Protein AF-A0A8J8NCE9-F1 (afdb_monomer_lite)

Structure (mmCIF, N/CA/C/O backbone):
data_AF-A0A8J8NCE9-F1
#
_entry.id   AF-A0A8J8NCE9-F1
#
loop_
_atom_site.group_PDB
_atom_site.id
_atom_site.type_symbol
_atom_site.label_atom_id
_atom_site.label_alt_id
_atom_site.label_comp_id
_atom_site.label_asym_id
_atom_site.label_entity_id
_atom_site.label_seq_id
_atom_site.pdbx_PDB_ins_code
_atom_site.Cartn_x
_atom_site.Cartn_y
_atom_site.Cartn_z
_atom_site.occupancy
_atom_site.B_iso_or_equiv
_atom_site.auth_seq_id
_atom_site.auth_comp_id
_atom_site.auth_asym_id
_atom_site.auth_atom_id
_atom_site.pdbx_PDB_model_num
ATOM 1 N N . MET A 1 1 ? 63.968 -11.309 -87.854 1.00 53.06 1 MET A N 1
ATOM 2 C CA . MET A 1 1 ? 63.034 -11.180 -86.718 1.00 53.06 1 MET A CA 1
ATOM 3 C C . MET A 1 1 ? 63.356 -12.232 -85.648 1.00 53.06 1 MET A C 1
ATOM 5 O O . MET A 1 1 ? 62.867 -13.340 -85.785 1.00 53.06 1 MET A O 1
ATOM 9 N N . PRO A 1 2 ? 64.202 -11.934 -84.639 1.00 49.34 2 PRO A N 1
ATOM 10 C CA . PRO A 1 2 ? 64.308 -12.779 -83.436 1.00 49.34 2 PRO A CA 1
ATOM 11 C C . PRO A 1 2 ? 64.284 -11.988 -82.106 1.00 49.34 2 PRO A C 1
ATOM 13 O O . PRO A 1 2 ? 64.555 -12.536 -81.045 1.00 49.34 2 PRO A O 1
ATOM 16 N N . HIS A 1 3 ? 63.989 -10.682 -82.129 1.00 49.94 3 HIS A N 1
ATOM 17 C CA . HIS A 1 3 ? 64.137 -9.809 -80.951 1.00 49.94 3 HIS A CA 1
ATOM 18 C C . HIS A 1 3 ? 62.868 -9.638 -80.099 1.00 49.94 3 HIS A C 1
ATOM 20 O O . HIS A 1 3 ? 62.951 -9.115 -78.995 1.00 49.94 3 HIS A O 1
ATOM 26 N N . GLN A 1 4 ? 61.700 -10.096 -80.566 1.00 52.09 4 GLN A N 1
ATOM 27 C CA . GLN A 1 4 ? 60.439 -9.980 -79.813 1.00 52.09 4 GLN A CA 1
ATOM 28 C C . GLN A 1 4 ? 60.064 -11.237 -79.007 1.00 52.09 4 GLN A C 1
ATOM 30 O O . GLN A 1 4 ? 59.241 -11.140 -78.099 1.00 52.09 4 GLN A O 1
ATOM 35 N N . GLU A 1 5 ? 60.673 -12.396 -79.279 1.00 51.69 5 GLU A N 1
ATOM 36 C CA . GLU A 1 5 ? 60.434 -13.622 -78.497 1.00 51.69 5 GLU A CA 1
ATOM 37 C C . GLU A 1 5 ? 61.242 -13.656 -77.193 1.00 51.69 5 GLU A C 1
ATOM 39 O O . GLU A 1 5 ? 60.738 -14.133 -76.178 1.00 51.69 5 GLU A O 1
ATOM 44 N N . ASN A 1 6 ? 62.438 -13.058 -77.172 1.00 51.59 6 ASN A N 1
ATOM 45 C CA . ASN A 1 6 ? 63.303 -13.067 -75.987 1.00 51.59 6 ASN A CA 1
ATOM 46 C C . ASN A 1 6 ? 62.770 -12.169 -74.848 1.00 51.59 6 ASN A C 1
ATOM 48 O O . ASN A 1 6 ? 62.828 -12.545 -73.679 1.00 51.59 6 ASN A O 1
ATOM 52 N N . CYS A 1 7 ? 62.151 -11.025 -75.171 1.00 50.88 7 CYS A N 1
ATOM 53 C CA . CYS A 1 7 ? 61.542 -10.152 -74.156 1.00 50.88 7 CYS A CA 1
ATOM 54 C C . CYS A 1 7 ? 60.281 -10.757 -73.517 1.00 50.88 7 CYS A C 1
ATOM 56 O O . CYS A 1 7 ? 60.025 -10.531 -72.338 1.00 50.88 7 CYS A O 1
ATOM 58 N N . LYS A 1 8 ? 59.499 -11.559 -74.255 1.00 54.50 8 LYS A N 1
ATOM 59 C CA . LYS A 1 8 ? 58.312 -12.230 -73.693 1.00 54.50 8 LYS A CA 1
ATOM 60 C C . LYS A 1 8 ? 58.685 -13.369 -72.738 1.00 54.50 8 LYS A C 1
ATOM 62 O O . LYS A 1 8 ? 57.970 -13.600 -71.768 1.00 54.50 8 LYS A O 1
ATOM 67 N N . GLN A 1 9 ? 59.810 -14.048 -72.976 1.00 55.06 9 GLN A N 1
ATOM 68 C CA . GLN A 1 9 ? 60.303 -15.103 -72.083 1.00 55.06 9 GLN A CA 1
ATOM 69 C C . GLN A 1 9 ? 60.890 -14.548 -70.775 1.00 55.06 9 GLN A C 1
ATOM 71 O O . GLN A 1 9 ? 60.696 -15.159 -69.726 1.00 55.06 9 GLN A O 1
ATOM 76 N N . MET A 1 10 ? 61.529 -13.372 -70.800 1.00 53.66 10 MET A N 1
ATOM 77 C CA . MET A 1 10 ? 62.009 -12.715 -69.575 1.00 53.66 10 MET A CA 1
ATOM 78 C C . MET A 1 10 ? 60.862 -12.240 -68.670 1.00 53.66 10 MET A C 1
ATOM 80 O O . MET A 1 10 ? 60.883 -12.522 -67.475 1.00 53.66 10 MET A O 1
ATOM 84 N N . ILE A 1 11 ? 59.814 -11.631 -69.237 1.00 56.09 11 ILE A N 1
ATOM 85 C CA . ILE A 1 11 ? 58.659 -11.132 -68.465 1.00 56.09 11 ILE A CA 1
ATOM 86 C C . ILE A 1 11 ? 57.870 -12.284 -67.814 1.00 56.09 11 ILE A C 1
ATOM 88 O O . ILE A 1 11 ? 57.473 -12.182 -66.655 1.00 56.09 11 ILE A O 1
ATOM 92 N N . ASN A 1 12 ? 57.692 -13.413 -68.512 1.00 55.47 12 ASN A N 1
ATOM 93 C CA . ASN A 1 12 ? 57.016 -14.586 -67.940 1.00 55.47 12 ASN A CA 1
ATOM 94 C C . ASN A 1 12 ? 57.807 -15.234 -66.793 1.00 55.47 12 ASN A C 1
ATOM 96 O O . ASN A 1 12 ? 57.205 -15.743 -65.848 1.00 55.47 12 ASN A O 1
ATOM 100 N N . ASN A 1 13 ? 59.141 -15.213 -66.848 1.00 55.81 13 ASN A N 1
ATOM 101 C CA . ASN A 1 13 ? 59.974 -15.773 -65.784 1.00 55.81 13 ASN A CA 1
ATOM 102 C C . ASN A 1 13 ? 60.011 -14.873 -64.539 1.00 55.81 13 ASN A C 1
ATOM 104 O O . ASN A 1 13 ? 59.976 -15.392 -63.424 1.00 55.81 13 ASN A O 1
ATOM 108 N N . GLU A 1 14 ? 60.000 -13.547 -64.702 1.00 55.31 14 GLU A N 1
ATOM 109 C CA . GLU A 1 14 ? 59.895 -12.608 -63.575 1.00 55.31 14 GLU A CA 1
ATOM 110 C C . GLU A 1 14 ? 58.515 -12.661 -62.901 1.00 55.31 14 GLU A C 1
ATOM 112 O O . GLU A 1 14 ? 58.423 -12.650 -61.670 1.00 55.31 14 GLU A O 1
ATOM 117 N N . GLN A 1 15 ? 57.434 -12.801 -63.676 1.00 54.19 15 GLN A N 1
ATOM 118 C CA . GLN A 1 15 ? 56.084 -12.965 -63.123 1.00 54.19 15 GLN A CA 1
ATOM 119 C C . GLN A 1 15 ? 55.933 -14.287 -62.362 1.00 54.19 15 GLN A C 1
ATOM 121 O O . GLN A 1 15 ? 55.370 -14.299 -61.269 1.00 54.19 15 GLN A O 1
ATOM 126 N N . LYS A 1 16 ? 56.515 -15.382 -62.868 1.00 57.78 16 LYS A N 1
ATOM 127 C CA . LYS A 1 16 ? 56.484 -16.686 -62.192 1.00 57.78 16 LYS A CA 1
ATOM 128 C C . LYS A 1 16 ? 57.283 -16.692 -60.880 1.00 57.78 16 LYS A C 1
ATOM 130 O O . LYS A 1 16 ? 56.797 -17.209 -59.881 1.00 57.78 16 LYS A O 1
ATOM 135 N N . GLN A 1 17 ? 58.445 -16.034 -60.843 1.00 56.38 17 GLN A N 1
ATOM 136 C CA . GLN A 1 17 ? 59.242 -15.883 -59.614 1.00 56.38 17 GLN A CA 1
ATOM 137 C C . GLN A 1 17 ? 58.592 -14.950 -58.580 1.00 56.38 17 GLN A C 1
ATOM 139 O O . GLN A 1 17 ? 58.781 -15.129 -57.376 1.00 56.38 17 GLN A O 1
ATOM 144 N N . THR A 1 18 ? 57.814 -13.961 -59.027 1.00 53.22 18 THR A N 1
ATOM 145 C CA . THR A 1 18 ? 57.068 -13.059 -58.133 1.00 53.22 18 THR A CA 1
ATOM 146 C C . THR A 1 18 ? 55.842 -13.757 -57.539 1.00 53.22 18 THR A C 1
ATOM 148 O O . THR A 1 18 ? 55.539 -13.567 -56.364 1.00 53.22 18 THR A O 1
ATOM 151 N N . GLN A 1 19 ? 55.180 -14.620 -58.314 1.00 54.44 19 GLN A N 1
ATOM 152 C CA . GLN A 1 19 ? 54.057 -15.430 -57.844 1.00 54.44 19 GLN A CA 1
ATOM 153 C C . GLN A 1 19 ? 54.507 -16.483 -56.817 1.00 54.44 19 GLN A C 1
ATOM 155 O O . GLN A 1 19 ? 53.942 -16.546 -55.733 1.00 54.44 19 GLN A O 1
ATOM 160 N N . GLU A 1 20 ? 55.606 -17.201 -57.081 1.00 58.44 20 GLU A N 1
ATOM 161 C CA . GLU A 1 20 ? 56.176 -18.176 -56.135 1.00 58.44 20 GLU A CA 1
ATOM 162 C C . GLU A 1 20 ? 56.677 -17.522 -54.833 1.00 58.44 20 GLU A C 1
ATOM 164 O O . GLU A 1 20 ? 56.543 -18.104 -53.756 1.00 58.44 20 GLU A O 1
ATOM 169 N N . LYS A 1 21 ? 57.201 -16.286 -54.891 1.00 56.81 21 LYS A N 1
ATOM 170 C CA . LYS A 1 21 ? 57.547 -15.515 -53.683 1.00 56.81 21 LYS A CA 1
ATOM 171 C C . LYS A 1 21 ? 56.320 -15.111 -52.869 1.00 56.81 21 LYS A C 1
ATOM 173 O O . LYS A 1 21 ? 56.375 -15.192 -51.646 1.00 56.81 21 LYS A O 1
ATOM 178 N N . ASN A 1 22 ? 55.240 -14.693 -53.524 1.00 53.78 22 ASN A N 1
ATOM 179 C CA . ASN A 1 22 ? 54.007 -14.299 -52.842 1.00 53.78 22 ASN A CA 1
ATOM 180 C C . ASN A 1 22 ? 53.297 -15.511 -52.221 1.00 53.78 22 ASN A C 1
ATOM 182 O O . ASN A 1 22 ? 52.852 -15.429 -51.079 1.00 53.78 22 ASN A O 1
ATOM 186 N N . ASP A 1 23 ? 53.277 -16.651 -52.913 1.00 55.03 23 ASP A N 1
ATOM 187 C CA . ASP A 1 23 ? 52.680 -17.891 -52.406 1.00 55.03 23 ASP A CA 1
ATOM 188 C C . ASP A 1 23 ? 53.476 -18.459 -51.215 1.00 55.03 23 ASP A C 1
ATOM 190 O O . ASP A 1 23 ? 52.888 -18.905 -50.229 1.00 55.03 23 ASP A O 1
ATOM 194 N N . ALA A 1 24 ? 54.812 -18.355 -51.231 1.00 57.03 24 ALA A N 1
ATOM 195 C CA . ALA A 1 24 ? 55.649 -18.701 -50.079 1.00 57.03 24 ALA A CA 1
ATOM 196 C C . ALA A 1 24 ? 55.438 -17.749 -48.885 1.00 57.03 24 ALA A C 1
ATOM 198 O O . ALA A 1 24 ? 55.501 -18.173 -47.732 1.00 57.03 24 ALA A O 1
ATOM 199 N N . GLN A 1 25 ? 55.159 -16.468 -49.139 1.00 51.41 25 GLN A N 1
ATOM 200 C CA . GLN A 1 25 ? 54.914 -15.473 -48.093 1.00 51.41 25 GLN A CA 1
ATOM 201 C C . GLN A 1 25 ? 53.529 -15.642 -47.447 1.00 51.41 25 GLN A C 1
ATOM 203 O O . GLN A 1 25 ? 53.402 -15.463 -46.238 1.00 51.41 25 GLN A O 1
ATOM 208 N N . ILE A 1 26 ? 52.520 -16.061 -48.220 1.00 53.00 26 ILE A N 1
ATOM 209 C CA . ILE A 1 26 ? 51.185 -16.428 -47.718 1.00 53.00 26 ILE A CA 1
ATOM 210 C C . ILE A 1 26 ? 51.258 -17.704 -46.865 1.00 53.00 26 ILE A C 1
ATOM 212 O O . ILE A 1 26 ? 50.680 -17.745 -45.782 1.00 53.00 26 ILE A O 1
ATOM 216 N N . MET A 1 27 ? 52.051 -18.698 -47.277 1.00 51.38 27 MET A N 1
ATOM 217 C CA . MET A 1 27 ? 52.229 -19.944 -46.519 1.00 51.38 27 MET A CA 1
ATOM 218 C C . MET A 1 27 ? 52.909 -19.715 -45.153 1.00 51.38 27 MET A C 1
ATOM 220 O O . MET A 1 27 ? 52.517 -20.322 -44.161 1.00 51.38 27 MET A O 1
ATOM 224 N N . ILE A 1 28 ? 53.861 -18.774 -45.069 1.00 54.81 28 ILE A N 1
ATOM 225 C CA . ILE A 1 28 ? 54.502 -18.369 -43.802 1.00 54.81 28 ILE A CA 1
ATOM 226 C C . ILE A 1 28 ? 53.516 -17.630 -42.879 1.00 54.81 28 ILE A C 1
ATOM 228 O O . ILE A 1 28 ? 53.581 -17.781 -41.659 1.00 54.81 28 ILE A O 1
ATOM 232 N N . ILE A 1 29 ? 52.592 -16.840 -43.435 1.00 51.62 29 ILE A N 1
ATOM 233 C CA . ILE A 1 29 ? 51.571 -16.123 -42.655 1.00 51.62 29 ILE A CA 1
ATOM 234 C C . ILE A 1 29 ? 50.532 -17.106 -42.086 1.00 51.62 29 ILE A C 1
ATOM 236 O O . ILE A 1 29 ? 50.197 -17.006 -40.905 1.00 51.62 29 ILE A O 1
ATOM 240 N N . ASP A 1 30 ? 50.096 -18.102 -42.861 1.00 49.75 30 ASP A N 1
ATOM 241 C CA . ASP A 1 30 ? 49.154 -19.132 -42.391 1.00 49.75 30 ASP A CA 1
ATOM 242 C C . ASP A 1 30 ? 49.771 -20.076 -41.339 1.00 49.75 30 ASP A C 1
ATOM 244 O O . ASP A 1 30 ? 49.091 -20.516 -40.402 1.00 49.75 30 ASP A O 1
ATOM 248 N N . GLU A 1 31 ? 51.079 -20.333 -41.418 1.00 51.25 31 GLU A N 1
ATOM 249 C CA . GLU A 1 31 ? 51.805 -21.123 -40.416 1.00 51.25 31 GLU A CA 1
ATOM 250 C C . GLU A 1 31 ? 52.015 -20.340 -39.102 1.00 51.25 31 GLU A C 1
ATOM 252 O O . GLU A 1 31 ? 51.929 -20.906 -38.010 1.00 51.25 31 GLU A O 1
ATOM 257 N N . GLN A 1 32 ? 52.178 -19.011 -39.171 1.00 49.16 32 GLN A N 1
ATOM 258 C CA . GLN A 1 32 ? 52.251 -18.136 -37.991 1.00 49.16 32 GLN A CA 1
ATOM 259 C C . GLN A 1 32 ? 50.886 -17.993 -37.286 1.00 49.16 32 GLN A C 1
ATOM 261 O O . GLN A 1 32 ? 50.840 -17.995 -36.052 1.00 49.16 32 GLN A O 1
ATOM 266 N N . ILE A 1 33 ? 49.773 -17.945 -38.033 1.00 50.31 33 ILE A N 1
ATOM 267 C CA . ILE A 1 33 ? 48.397 -17.875 -37.491 1.00 50.31 33 ILE A CA 1
ATOM 268 C C . ILE A 1 33 ? 47.965 -19.207 -36.844 1.00 50.31 33 ILE A C 1
ATOM 270 O O . ILE A 1 33 ? 47.168 -19.210 -35.905 1.00 50.31 33 ILE A O 1
ATOM 274 N N . SER A 1 34 ? 48.547 -20.333 -37.265 1.00 49.59 34 SER A N 1
ATOM 275 C CA . SER A 1 34 ? 48.269 -21.669 -36.711 1.00 49.59 34 SER A CA 1
ATOM 276 C C . SER A 1 34 ? 49.024 -21.982 -35.412 1.00 49.59 34 SER A C 1
ATOM 278 O O . SER A 1 34 ? 48.922 -23.090 -34.882 1.00 49.59 34 SER A O 1
ATOM 280 N N . SER A 1 35 ? 49.765 -21.016 -34.858 1.00 51.12 35 SER A N 1
ATOM 281 C CA . SER A 1 35 ? 50.455 -21.191 -33.581 1.00 51.12 35 SER A CA 1
ATOM 282 C C . SER A 1 35 ? 49.427 -21.386 -32.453 1.00 51.12 35 SER A C 1
ATOM 284 O O . SER A 1 35 ? 48.691 -20.443 -32.136 1.00 51.12 35 SER A O 1
ATOM 286 N N . PRO A 1 36 ? 49.383 -22.552 -31.774 1.00 57.75 36 PRO A N 1
ATOM 287 C CA . PRO A 1 36 ? 48.377 -22.836 -30.747 1.00 57.75 36 PRO A CA 1
ATOM 288 C C . PRO A 1 36 ? 48.387 -21.804 -29.610 1.00 57.75 36 PRO A C 1
ATOM 290 O O . PRO A 1 36 ? 47.340 -21.512 -29.041 1.00 57.75 36 PRO A O 1
ATOM 293 N N . ASN A 1 37 ? 49.534 -21.172 -29.344 1.00 60.25 37 ASN A N 1
ATOM 294 C CA . ASN A 1 37 ? 49.675 -20.111 -28.344 1.00 60.25 37 ASN A CA 1
ATOM 295 C C . ASN A 1 37 ? 48.962 -18.798 -28.715 1.00 60.25 37 ASN A C 1
ATOM 297 O O . ASN A 1 37 ? 48.431 -18.133 -27.826 1.00 60.25 37 ASN A O 1
ATOM 301 N N . LEU A 1 38 ? 48.913 -18.411 -29.995 1.00 56.78 38 LEU A N 1
ATOM 302 C CA . LEU A 1 38 ? 48.226 -17.181 -30.416 1.00 56.78 38 LEU A CA 1
ATOM 303 C C . LEU A 1 38 ? 46.711 -17.368 -30.395 1.00 56.78 38 LEU A C 1
ATOM 305 O O . LEU A 1 38 ? 46.002 -16.526 -29.850 1.00 56.78 38 LEU A O 1
ATOM 309 N N . ILE A 1 39 ? 46.219 -18.512 -30.878 1.00 59.66 39 ILE A N 1
ATOM 310 C CA . ILE A 1 39 ? 44.794 -18.859 -30.803 1.00 59.66 39 ILE A CA 1
ATOM 311 C C . ILE A 1 39 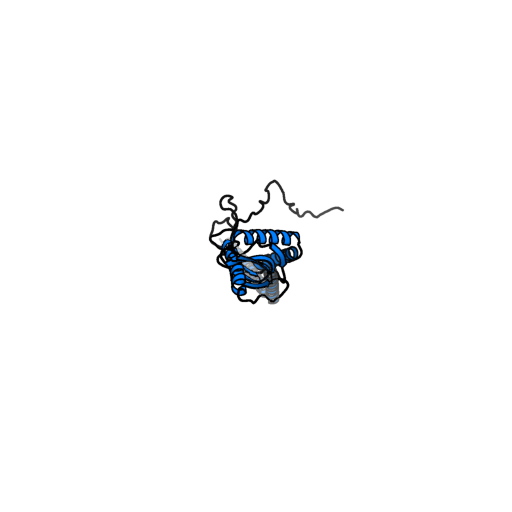? 44.345 -18.989 -29.341 1.00 59.66 39 ILE A C 1
ATOM 313 O O . ILE A 1 39 ? 43.289 -18.477 -28.973 1.00 59.66 39 ILE A O 1
ATOM 317 N N . GLN A 1 40 ? 45.162 -19.598 -28.474 1.00 61.91 40 GLN A N 1
ATOM 318 C CA . GLN A 1 40 ? 44.885 -19.639 -27.036 1.00 61.91 40 GLN A CA 1
ATOM 319 C C . GLN A 1 40 ? 44.850 -18.238 -26.423 1.00 61.91 40 GLN A C 1
ATOM 321 O O . GLN A 1 40 ? 43.918 -17.936 -25.687 1.00 61.91 40 GLN A O 1
ATOM 326 N N . THR A 1 41 ? 45.797 -17.360 -26.761 1.00 60.00 41 THR A N 1
ATOM 327 C CA . THR A 1 41 ? 45.832 -15.985 -26.235 1.00 60.00 41 THR A CA 1
ATOM 328 C C . THR A 1 41 ? 44.626 -15.164 -26.700 1.00 60.00 41 THR A C 1
ATOM 330 O O . THR A 1 41 ? 44.022 -14.461 -25.893 1.00 60.00 41 THR A O 1
ATOM 333 N N . ILE A 1 42 ? 44.216 -15.299 -27.965 1.00 63.84 42 ILE A N 1
ATOM 334 C CA . ILE A 1 42 ? 43.014 -14.654 -28.515 1.00 63.84 42 ILE A CA 1
ATOM 335 C C . ILE A 1 42 ? 41.753 -15.182 -27.822 1.00 63.84 42 ILE A C 1
ATOM 337 O O . ILE A 1 42 ? 40.901 -14.397 -27.416 1.00 63.84 42 ILE A O 1
ATOM 341 N N . ASN A 1 43 ? 41.646 -16.495 -27.610 1.00 66.50 43 ASN A N 1
ATOM 342 C CA . ASN A 1 43 ? 40.510 -17.091 -26.903 1.00 66.50 43 ASN A CA 1
ATOM 343 C C . ASN A 1 43 ? 40.460 -16.666 -25.433 1.00 66.50 43 ASN A C 1
ATOM 345 O O . ASN A 1 43 ? 39.386 -16.390 -24.909 1.00 66.50 43 ASN A O 1
ATOM 349 N N . ILE A 1 44 ? 41.614 -16.574 -24.772 1.00 66.62 44 ILE A N 1
ATOM 350 C CA . ILE A 1 44 ? 41.732 -16.076 -23.402 1.00 66.62 44 ILE A CA 1
ATOM 351 C C . ILE A 1 44 ? 41.286 -14.610 -23.343 1.00 66.62 44 ILE A C 1
ATOM 353 O O . ILE A 1 44 ? 40.447 -14.270 -22.513 1.00 66.62 44 ILE A O 1
ATOM 357 N N . PHE A 1 45 ? 41.770 -13.760 -24.251 1.00 66.69 45 PHE A N 1
ATOM 358 C CA . PHE A 1 45 ? 41.383 -12.351 -24.323 1.00 66.69 45 PHE A CA 1
ATOM 359 C C . PHE A 1 45 ? 39.884 -12.175 -24.605 1.00 66.69 45 PHE A C 1
ATOM 361 O O . PHE A 1 45 ? 39.211 -11.440 -23.886 1.00 66.69 45 PHE A O 1
ATOM 368 N N . ASN A 1 46 ? 39.330 -12.923 -25.562 1.00 63.06 46 ASN A N 1
ATOM 369 C CA . ASN A 1 46 ? 37.900 -12.911 -25.876 1.00 63.06 46 ASN A CA 1
ATOM 370 C C . ASN A 1 46 ? 37.049 -13.416 -24.703 1.00 63.06 46 ASN A C 1
ATOM 372 O O . ASN A 1 46 ? 36.004 -12.836 -24.409 1.00 63.06 46 ASN A O 1
ATOM 376 N N . ASN A 1 47 ? 37.502 -14.446 -23.983 1.00 60.03 47 ASN A N 1
ATOM 377 C CA . ASN A 1 47 ? 36.832 -14.925 -22.775 1.00 60.03 47 ASN A CA 1
ATOM 378 C C . ASN A 1 47 ? 36.882 -13.880 -21.655 1.00 60.03 47 ASN A C 1
ATOM 380 O O . ASN A 1 47 ? 35.864 -13.633 -21.014 1.00 60.03 47 ASN A O 1
ATOM 384 N N . TYR A 1 48 ? 38.017 -13.207 -21.443 1.00 55.88 48 TYR A N 1
ATOM 385 C CA . TYR A 1 48 ? 38.106 -12.107 -20.478 1.00 55.88 48 TYR A CA 1
ATOM 386 C C . TYR A 1 48 ? 37.197 -10.937 -20.857 1.00 55.88 48 TYR A C 1
ATOM 388 O O . TYR A 1 48 ? 36.486 -10.418 -20.002 1.00 55.88 48 TYR A O 1
ATOM 396 N N . GLN A 1 49 ? 37.155 -10.557 -22.131 1.00 52.16 49 GLN A N 1
ATOM 397 C CA . GLN A 1 49 ? 36.317 -9.459 -22.606 1.00 52.16 49 GLN A CA 1
ATOM 398 C C . GLN A 1 49 ? 34.823 -9.803 -22.499 1.00 52.16 49 GLN A C 1
ATOM 400 O O . GLN A 1 49 ? 34.032 -8.972 -22.057 1.00 52.16 49 GLN A O 1
ATOM 405 N N . THR A 1 50 ? 34.445 -11.052 -22.784 1.00 52.34 50 THR A N 1
ATOM 406 C CA . THR A 1 50 ? 33.075 -11.554 -22.585 1.00 52.34 50 THR A CA 1
ATOM 407 C C . THR A 1 50 ? 32.700 -11.574 -21.100 1.00 52.34 50 THR A C 1
ATOM 409 O O . THR A 1 50 ? 31.606 -11.145 -20.743 1.00 52.34 50 THR A O 1
ATOM 412 N N . ASN A 1 51 ? 33.616 -11.981 -20.215 1.00 53.34 51 ASN A N 1
ATOM 413 C CA . ASN A 1 51 ? 33.389 -11.995 -18.768 1.00 53.34 51 ASN A CA 1
ATOM 414 C C . ASN A 1 51 ? 33.260 -10.583 -18.172 1.00 53.34 51 ASN A C 1
ATOM 416 O O . ASN A 1 51 ? 32.439 -10.381 -17.282 1.00 53.34 51 ASN A O 1
ATOM 420 N N . ILE A 1 52 ? 34.009 -9.594 -18.674 1.00 49.31 52 ILE A N 1
ATOM 421 C CA . ILE A 1 52 ? 33.879 -8.194 -18.231 1.00 49.31 52 ILE A CA 1
ATOM 422 C C . ILE A 1 52 ? 32.559 -7.585 -18.723 1.00 49.31 52 ILE A C 1
ATOM 424 O O . ILE A 1 52 ? 31.874 -6.914 -17.953 1.00 49.31 52 ILE A O 1
ATOM 428 N N . ILE A 1 53 ? 32.147 -7.871 -19.963 1.00 48.94 53 ILE A N 1
ATOM 429 C CA . ILE A 1 53 ? 30.850 -7.420 -20.496 1.00 48.94 53 ILE A CA 1
ATOM 430 C C . ILE A 1 53 ? 29.685 -8.077 -19.732 1.00 48.94 53 ILE A C 1
ATOM 432 O O . ILE A 1 53 ? 28.716 -7.396 -19.400 1.00 48.94 53 ILE A O 1
ATOM 436 N N . GLN A 1 54 ? 29.794 -9.361 -19.373 1.00 46.88 54 GLN A N 1
ATOM 437 C CA . GLN A 1 54 ? 28.785 -10.064 -18.568 1.00 46.88 54 GLN A CA 1
ATOM 438 C C . GLN A 1 54 ? 28.765 -9.627 -17.093 1.00 46.88 54 GLN A C 1
ATOM 440 O O . GLN A 1 54 ? 27.707 -9.655 -16.472 1.00 46.88 54 GLN A O 1
ATOM 445 N N . GLN A 1 55 ? 29.893 -9.182 -16.525 1.00 47.56 55 GLN A N 1
ATOM 446 C CA . GLN A 1 55 ? 29.940 -8.640 -15.159 1.00 47.56 55 GLN A CA 1
ATOM 447 C C . GLN A 1 55 ? 29.401 -7.205 -15.045 1.00 47.56 55 GLN A C 1
ATOM 449 O O . GLN A 1 55 ? 29.069 -6.778 -13.939 1.00 47.56 55 GLN A O 1
ATOM 454 N N . GLN A 1 56 ? 29.291 -6.461 -16.152 1.00 46.06 56 GLN A N 1
ATOM 455 C CA . GLN A 1 56 ? 28.800 -5.076 -16.152 1.00 46.06 56 GLN A CA 1
ATOM 456 C C . GLN A 1 56 ? 27.383 -4.882 -16.698 1.00 46.06 56 GLN A C 1
ATOM 458 O O . GLN A 1 56 ? 26.827 -3.795 -16.529 1.00 46.06 56 GLN A O 1
ATOM 463 N N . SER A 1 57 ? 26.749 -5.899 -17.285 1.00 45.75 57 SER A N 1
ATOM 464 C CA . SER A 1 57 ? 25.319 -5.832 -17.594 1.00 45.75 57 SER A CA 1
ATOM 465 C C . SER A 1 57 ? 24.497 -6.096 -16.329 1.00 45.75 57 SER A C 1
ATOM 467 O O . SER A 1 57 ? 23.909 -7.166 -16.179 1.00 45.75 57 SER A O 1
ATOM 469 N N . SER A 1 58 ? 24.465 -5.142 -15.392 1.00 58.47 58 SER A N 1
ATOM 470 C CA . SER A 1 58 ? 23.455 -5.176 -14.332 1.00 58.47 58 SER A CA 1
ATOM 471 C C . SER A 1 58 ? 22.087 -5.168 -15.008 1.00 58.47 58 SER A C 1
ATOM 473 O O . SER A 1 58 ? 21.783 -4.224 -15.743 1.00 58.47 58 SER A O 1
ATOM 475 N N . ASP A 1 59 ? 21.290 -6.212 -14.787 1.00 79.44 59 ASP A N 1
ATOM 476 C CA . ASP A 1 59 ? 19.900 -6.259 -15.233 1.00 79.44 59 ASP A CA 1
ATOM 477 C C . ASP A 1 59 ? 19.224 -4.934 -14.819 1.00 79.44 59 ASP A C 1
ATOM 479 O O . ASP A 1 59 ? 19.351 -4.537 -13.652 1.00 79.44 59 ASP A O 1
ATOM 483 N N . PRO A 1 60 ? 18.555 -4.198 -15.729 1.00 83.25 60 PRO A N 1
ATOM 484 C CA . PRO A 1 60 ? 17.845 -2.968 -15.381 1.00 83.25 60 PRO A CA 1
ATOM 485 C C . PRO A 1 60 ? 16.955 -3.115 -14.137 1.00 83.25 60 PRO A C 1
ATOM 487 O O . PRO A 1 60 ? 16.834 -2.179 -13.344 1.00 83.25 60 PRO A O 1
ATOM 490 N N . LEU A 1 61 ? 16.387 -4.305 -13.913 1.00 88.88 61 LEU A N 1
ATOM 491 C CA . LEU A 1 61 ? 15.626 -4.621 -12.704 1.00 88.88 61 LEU A CA 1
ATOM 492 C C . LEU A 1 61 ? 16.484 -4.668 -11.437 1.00 88.88 61 LEU A C 1
ATOM 494 O O . LEU A 1 61 ? 16.038 -4.223 -10.382 1.00 88.88 61 LEU A O 1
ATOM 498 N N . GLU A 1 62 ? 17.710 -5.184 -11.504 1.00 89.69 62 GLU A N 1
ATOM 499 C CA . GLU A 1 62 ? 18.631 -5.203 -10.366 1.00 89.69 62 GLU A CA 1
ATOM 500 C C . GLU A 1 62 ? 18.999 -3.777 -9.943 1.00 89.69 62 GLU A C 1
ATOM 502 O O . GLU A 1 62 ? 19.008 -3.461 -8.752 1.00 89.69 62 GLU A O 1
ATOM 507 N N . PHE A 1 63 ? 19.237 -2.893 -10.914 1.00 90.81 63 PHE A N 1
ATOM 508 C CA . PHE A 1 63 ? 19.470 -1.477 -10.644 1.00 90.81 63 PHE A CA 1
ATOM 509 C C . PHE A 1 63 ? 18.258 -0.817 -9.970 1.00 90.81 63 PHE A C 1
ATOM 511 O O . PHE A 1 63 ? 18.414 -0.167 -8.934 1.00 90.81 63 PHE A O 1
ATOM 518 N N . ILE A 1 64 ? 17.048 -1.034 -10.498 1.00 91.62 64 ILE A N 1
ATOM 519 C CA . ILE A 1 64 ? 15.807 -0.520 -9.896 1.00 91.62 64 ILE A CA 1
ATOM 520 C C . ILE A 1 64 ? 15.641 -1.050 -8.468 1.00 91.62 64 ILE A C 1
ATOM 522 O O . ILE A 1 64 ? 15.357 -0.277 -7.556 1.00 91.62 64 ILE A O 1
ATOM 526 N N . ASN A 1 65 ? 15.876 -2.342 -8.242 1.00 94.56 65 ASN A N 1
ATOM 527 C CA . ASN A 1 65 ? 15.799 -2.950 -6.915 1.00 94.56 65 ASN A CA 1
ATOM 528 C C . ASN A 1 65 ? 16.812 -2.350 -5.934 1.00 94.56 65 ASN A C 1
ATOM 530 O O . ASN A 1 65 ? 16.465 -2.094 -4.780 1.00 94.56 65 ASN A O 1
ATOM 534 N N . LYS A 1 66 ? 18.044 -2.072 -6.380 1.00 94.31 66 LYS A N 1
ATOM 535 C CA . LYS A 1 66 ? 19.052 -1.375 -5.567 1.00 94.31 66 LYS A CA 1
ATOM 536 C C . LYS A 1 66 ? 18.599 0.041 -5.211 1.00 94.31 66 LYS A C 1
ATOM 538 O O . LYS A 1 66 ? 18.686 0.417 -4.045 1.00 94.31 66 LYS A O 1
ATOM 543 N N . LEU A 1 67 ? 18.070 0.799 -6.176 1.00 94.00 67 LEU A N 1
ATOM 544 C CA . LEU A 1 67 ? 17.542 2.145 -5.930 1.00 94.00 67 LEU A CA 1
ATOM 545 C C . LEU A 1 67 ? 16.379 2.135 -4.935 1.00 94.00 67 LEU A C 1
ATOM 547 O O . LEU A 1 67 ? 16.409 2.879 -3.958 1.00 94.00 67 LEU A O 1
ATOM 551 N N . VAL A 1 68 ? 15.382 1.270 -5.146 1.00 94.44 68 VAL A N 1
ATOM 552 C CA . VAL A 1 68 ? 14.251 1.098 -4.218 1.00 94.44 68 VAL A CA 1
ATOM 553 C C . VAL A 1 68 ? 14.759 0.714 -2.829 1.00 94.44 68 VAL A C 1
ATOM 555 O O . VAL A 1 68 ? 14.274 1.245 -1.835 1.00 94.44 68 VAL A O 1
ATOM 558 N N . GLY A 1 69 ? 15.782 -0.141 -2.756 1.00 94.38 69 GLY A N 1
ATOM 559 C CA . GLY A 1 69 ? 16.474 -0.489 -1.520 1.00 94.38 69 GLY A CA 1
ATOM 560 C C . GLY A 1 69 ? 17.012 0.725 -0.765 1.00 94.38 69 GLY A C 1
ATOM 561 O O . GLY A 1 69 ? 16.734 0.865 0.425 1.00 94.38 69 GLY A O 1
ATOM 562 N N . ILE A 1 70 ? 17.739 1.607 -1.455 1.00 93.88 70 ILE A N 1
ATOM 563 C CA . ILE A 1 70 ? 18.318 2.828 -0.874 1.00 93.88 70 ILE A CA 1
ATOM 564 C C . ILE A 1 70 ? 17.208 3.762 -0.381 1.00 93.88 70 ILE A C 1
ATOM 566 O O . ILE A 1 70 ? 17.201 4.135 0.791 1.00 93.88 70 ILE A O 1
ATOM 570 N N . TYR A 1 71 ? 16.231 4.082 -1.235 1.00 93.75 71 TYR A N 1
ATOM 571 C CA . TYR A 1 71 ? 15.125 4.965 -0.855 1.00 93.75 71 TYR A CA 1
ATOM 572 C C . TYR A 1 71 ? 14.312 4.412 0.314 1.00 93.75 71 TYR A C 1
ATOM 574 O O . TYR A 1 71 ? 13.934 5.164 1.206 1.00 93.75 71 TYR A O 1
ATOM 582 N N . TYR A 1 72 ? 14.087 3.100 0.358 1.00 94.25 72 TYR A N 1
ATOM 583 C CA . TYR A 1 72 ? 13.349 2.472 1.447 1.00 94.25 72 TYR A CA 1
ATOM 584 C C . TYR A 1 72 ? 14.056 2.612 2.800 1.00 94.25 72 TYR A C 1
ATOM 586 O O . TYR A 1 72 ? 13.383 2.803 3.812 1.00 94.25 72 TYR A O 1
ATOM 594 N N . GLN A 1 73 ? 15.394 2.544 2.843 1.00 93.19 73 GLN A N 1
ATOM 595 C CA . GLN A 1 73 ? 16.129 2.770 4.094 1.00 93.19 73 GLN A CA 1
ATOM 596 C C . GLN A 1 73 ? 15.985 4.214 4.582 1.00 93.19 73 GLN A C 1
ATOM 598 O O . GLN A 1 73 ? 15.760 4.429 5.773 1.00 93.19 73 GLN A O 1
ATOM 603 N N . GLU A 1 74 ? 16.032 5.184 3.668 1.00 93.50 74 GLU A N 1
ATOM 604 C CA . GLU A 1 74 ? 15.803 6.597 3.991 1.00 93.50 74 GLU A CA 1
ATOM 605 C C . GLU A 1 74 ? 14.356 6.855 4.442 1.00 93.50 74 GLU A C 1
ATOM 607 O O . GLU A 1 74 ? 14.106 7.552 5.422 1.00 93.50 74 GLU A O 1
ATOM 612 N N . TRP A 1 75 ? 13.369 6.252 3.776 1.00 93.69 75 TRP A N 1
ATOM 613 C CA . TRP A 1 75 ? 11.959 6.385 4.157 1.00 93.69 75 TRP A CA 1
ATOM 614 C C . TRP A 1 75 ? 11.657 5.776 5.521 1.00 93.69 75 TRP A C 1
ATOM 616 O O . TRP A 1 75 ? 10.852 6.320 6.271 1.00 93.69 75 TRP A O 1
ATOM 626 N N . LYS A 1 76 ? 12.325 4.675 5.869 1.00 91.94 76 LYS A N 1
ATOM 627 C CA . LYS A 1 76 ? 12.163 4.004 7.161 1.00 91.94 76 LYS A CA 1
ATOM 628 C C . LYS A 1 76 ? 12.638 4.854 8.344 1.00 91.94 76 LYS A C 1
ATOM 630 O O . LYS A 1 76 ? 12.110 4.694 9.441 1.00 91.94 76 LYS A O 1
ATOM 635 N N . SER A 1 77 ? 13.633 5.719 8.147 1.00 90.81 77 SER A N 1
ATOM 636 C CA . SER A 1 77 ? 14.168 6.607 9.191 1.00 90.81 77 SER A CA 1
ATOM 637 C C . SER A 1 77 ? 13.556 8.015 9.166 1.00 90.81 77 SER A C 1
ATOM 639 O O . SER A 1 77 ? 13.681 8.762 10.140 1.00 90.81 77 SER A O 1
ATOM 641 N N . SER A 1 78 ? 12.885 8.390 8.075 1.00 94.38 78 SER A N 1
ATOM 642 C CA . SER A 1 78 ? 12.357 9.736 7.863 1.00 94.38 78 SER A CA 1
ATOM 643 C C . SER A 1 78 ? 11.003 9.970 8.537 1.00 94.38 78 SER A C 1
ATOM 645 O O . SER A 1 78 ? 9.971 9.454 8.108 1.00 94.38 78 SER A O 1
ATOM 647 N N . LYS A 1 79 ? 10.984 10.872 9.526 1.00 92.94 79 LYS A N 1
ATOM 648 C CA . LYS A 1 79 ? 9.743 11.356 10.160 1.00 92.94 79 LYS A CA 1
ATOM 649 C C . LYS A 1 79 ? 8.826 12.102 9.191 1.00 92.94 79 LYS A C 1
ATOM 651 O O . LYS A 1 79 ? 7.612 11.985 9.277 1.00 92.94 79 LYS A O 1
ATOM 656 N N . VAL A 1 80 ? 9.403 12.850 8.247 1.00 93.44 80 VAL A N 1
ATOM 657 C CA . VAL A 1 80 ? 8.622 13.588 7.240 1.00 93.44 80 VAL A CA 1
ATOM 658 C C . VAL A 1 80 ? 7.844 12.612 6.363 1.00 93.44 80 VAL A C 1
ATOM 660 O O . VAL A 1 80 ? 6.679 12.845 6.056 1.00 93.44 80 VAL A O 1
ATOM 663 N N . PHE A 1 81 ? 8.476 11.500 5.981 1.00 92.81 81 PHE A N 1
ATOM 664 C CA . PHE A 1 81 ? 7.807 10.453 5.220 1.00 92.81 81 PHE A CA 1
ATOM 665 C C . PHE A 1 81 ? 6.704 9.779 6.043 1.00 92.81 81 PHE A C 1
ATOM 667 O O . PHE A 1 81 ? 5.592 9.624 5.545 1.00 92.81 81 PHE A O 1
ATOM 674 N N . GLU A 1 82 ? 6.980 9.447 7.307 1.00 92.94 82 GLU A N 1
ATOM 675 C CA . GLU A 1 82 ? 5.977 8.898 8.226 1.00 92.94 82 GLU A CA 1
ATOM 676 C C . GLU A 1 82 ? 4.737 9.805 8.316 1.00 92.94 82 GLU A C 1
ATOM 678 O O . GLU A 1 82 ? 3.622 9.343 8.087 1.00 92.94 82 GLU A O 1
ATOM 683 N N . GLU A 1 83 ? 4.915 11.108 8.543 1.00 93.81 83 GLU A N 1
ATOM 684 C CA . GLU A 1 83 ? 3.811 12.073 8.621 1.00 93.81 83 GLU A CA 1
ATOM 685 C C . GLU A 1 83 ? 3.017 12.203 7.315 1.00 93.81 83 GLU A C 1
ATOM 687 O O . GLU A 1 83 ? 1.795 12.369 7.349 1.00 93.81 83 GLU A O 1
ATOM 692 N N . LEU A 1 84 ? 3.686 12.144 6.159 1.00 93.75 84 LEU A N 1
ATOM 693 C CA . LEU A 1 84 ? 3.019 12.170 4.854 1.00 93.75 84 LEU A CA 1
ATOM 694 C C . LEU A 1 84 ? 2.126 10.941 4.668 1.00 93.75 84 LEU A C 1
ATOM 696 O O . LEU A 1 84 ? 0.968 11.080 4.275 1.00 93.75 84 LEU A O 1
ATOM 700 N N . ILE A 1 85 ? 2.639 9.755 4.994 1.00 93.44 85 ILE A N 1
ATOM 701 C CA . ILE A 1 85 ? 1.878 8.509 4.888 1.00 93.44 85 ILE A CA 1
ATOM 702 C C . ILE A 1 85 ? 0.726 8.479 5.895 1.00 93.44 85 ILE A C 1
ATOM 704 O O . ILE A 1 85 ? -0.385 8.103 5.529 1.00 93.44 85 ILE A O 1
ATOM 708 N N . LEU A 1 86 ? 0.941 8.934 7.133 1.00 94.25 86 LEU A N 1
ATOM 709 C CA . LEU A 1 86 ? -0.121 9.037 8.138 1.00 94.25 86 LEU A CA 1
ATOM 710 C C . LEU A 1 86 ? -1.287 9.908 7.651 1.00 94.25 86 LEU A C 1
ATOM 712 O O . LEU A 1 86 ? -2.444 9.523 7.818 1.00 94.25 86 LEU A O 1
ATOM 716 N N . LYS A 1 87 ? -0.996 11.048 7.009 1.00 94.25 87 LYS A N 1
ATOM 717 C CA . LYS A 1 87 ? -2.019 11.937 6.434 1.00 94.25 87 LYS A CA 1
ATOM 718 C C . LYS A 1 87 ? -2.799 11.268 5.306 1.00 94.25 87 LYS A C 1
ATOM 720 O O . LYS A 1 87 ? -4.023 11.381 5.277 1.00 94.25 87 LYS A O 1
ATOM 725 N N . GLU A 1 88 ? -2.110 10.565 4.409 1.00 91.31 88 GLU A N 1
ATOM 726 C CA . GLU A 1 88 ? -2.756 9.880 3.285 1.00 91.31 88 GLU A CA 1
ATOM 727 C C . GLU A 1 88 ? -3.652 8.732 3.772 1.00 91.31 88 GLU A C 1
ATOM 729 O O . GLU A 1 88 ? -4.814 8.645 3.375 1.00 91.31 88 GLU A O 1
ATOM 734 N N . ILE A 1 89 ? -3.161 7.907 4.708 1.00 91.69 89 ILE A N 1
ATOM 735 C CA . ILE A 1 89 ? -3.949 6.822 5.314 1.00 91.69 89 ILE A CA 1
ATOM 736 C C . ILE A 1 89 ? -5.158 7.396 6.059 1.00 91.69 89 ILE A C 1
ATOM 738 O O . ILE A 1 89 ? -6.264 6.879 5.918 1.00 91.69 89 ILE A O 1
ATOM 742 N N . TYR A 1 90 ? -4.980 8.474 6.829 1.00 93.69 90 TYR A N 1
ATOM 743 C CA . TYR A 1 90 ? -6.079 9.131 7.538 1.00 93.69 90 TYR A CA 1
ATOM 744 C C . TYR A 1 90 ? -7.162 9.631 6.570 1.00 93.69 90 TYR A C 1
ATOM 746 O O . TYR A 1 90 ? -8.354 9.406 6.807 1.00 93.69 90 TYR A O 1
ATOM 754 N N . ALA A 1 91 ? -6.761 10.275 5.469 1.00 92.00 91 ALA A N 1
ATOM 755 C CA . ALA A 1 91 ? -7.681 10.780 4.457 1.00 92.00 91 ALA A CA 1
ATOM 756 C C . ALA A 1 91 ? -8.427 9.639 3.745 1.00 92.00 91 ALA A C 1
ATOM 758 O O . ALA A 1 91 ? -9.651 9.704 3.604 1.00 92.00 91 ALA A O 1
ATOM 759 N N . GLY A 1 92 ? -7.716 8.578 3.347 1.00 88.81 92 GLY A N 1
ATOM 760 C CA . GLY A 1 92 ? -8.303 7.393 2.717 1.00 88.81 92 GLY A CA 1
ATOM 761 C C . GLY A 1 92 ? -9.292 6.675 3.637 1.00 88.81 92 GLY A C 1
ATOM 762 O O . GLY A 1 92 ? -10.453 6.467 3.272 1.00 88.81 92 GLY A O 1
ATOM 763 N N . ALA A 1 93 ? -8.878 6.397 4.876 1.00 88.44 93 ALA A N 1
ATOM 764 C CA . ALA A 1 93 ? -9.692 5.681 5.852 1.00 88.44 93 ALA A CA 1
ATOM 765 C C . ALA A 1 93 ? -10.972 6.442 6.231 1.00 88.44 93 ALA A C 1
ATOM 767 O O . ALA A 1 93 ? -12.042 5.840 6.335 1.00 88.44 93 ALA A O 1
ATOM 768 N N . ASN A 1 94 ? -10.902 7.768 6.399 1.00 91.19 94 ASN A N 1
ATOM 769 C CA . ASN A 1 94 ? -12.082 8.557 6.760 1.00 91.19 94 ASN A CA 1
ATOM 770 C C . ASN A 1 94 ? -13.013 8.855 5.573 1.00 91.19 94 ASN A C 1
ATOM 772 O O . ASN A 1 94 ? -14.206 9.067 5.791 1.00 91.19 94 ASN A O 1
ATOM 776 N N . LYS A 1 95 ? -12.522 8.821 4.325 1.00 90.12 95 LYS A N 1
ATOM 777 C CA . LYS A 1 95 ? -13.345 9.060 3.125 1.00 90.12 95 LYS A CA 1
ATOM 778 C C . LYS A 1 95 ? -14.420 7.991 2.919 1.00 90.12 95 LYS A C 1
ATOM 780 O O . LYS A 1 95 ? -15.541 8.320 2.540 1.00 90.12 95 LYS A O 1
ATOM 785 N N . LYS A 1 96 ? -14.081 6.719 3.145 1.00 83.94 96 LYS A N 1
ATOM 786 C CA . LYS A 1 96 ? -14.980 5.564 2.940 1.00 83.94 96 LYS A CA 1
ATOM 787 C C . LYS A 1 96 ? -15.446 4.942 4.257 1.00 83.94 96 LYS A C 1
ATOM 789 O O . LYS A 1 96 ? -15.773 3.759 4.321 1.00 83.94 96 LYS A O 1
ATOM 794 N N . ARG A 1 97 ? -15.451 5.738 5.324 1.00 86.31 97 ARG A N 1
ATOM 795 C CA . ARG A 1 97 ? -15.723 5.267 6.678 1.00 86.31 97 ARG A CA 1
ATOM 796 C C . ARG A 1 97 ? -17.165 4.755 6.826 1.00 86.31 97 ARG A C 1
ATOM 798 O O . ARG A 1 97 ? -18.102 5.507 6.552 1.00 86.31 97 ARG A O 1
ATOM 805 N N . PRO A 1 98 ? -17.372 3.527 7.334 1.00 84.44 98 PRO A N 1
ATOM 806 C CA . PRO A 1 98 ? -18.694 3.044 7.718 1.00 84.44 98 PRO A CA 1
ATOM 807 C C . PRO A 1 98 ? -19.326 3.915 8.810 1.00 84.44 98 PRO A C 1
ATOM 809 O O . PRO A 1 98 ? -18.650 4.334 9.744 1.00 84.44 98 PRO A O 1
ATOM 812 N N . THR A 1 99 ? -20.645 4.116 8.768 1.00 84.06 99 THR A N 1
ATOM 813 C CA . THR A 1 99 ? -21.390 4.925 9.762 1.00 84.06 99 THR A CA 1
ATOM 814 C C . THR A 1 99 ? -21.334 4.378 11.191 1.00 84.06 99 THR A C 1
ATOM 816 O O . THR A 1 99 ? -21.630 5.098 12.141 1.00 84.06 99 THR A O 1
ATOM 819 N N . VAL A 1 100 ? -20.962 3.108 11.347 1.00 82.62 100 VAL A N 1
ATOM 820 C CA . VAL A 1 100 ? -20.764 2.438 12.640 1.00 82.62 100 VAL A CA 1
ATOM 821 C C . VAL A 1 100 ? -19.458 2.885 13.313 1.00 82.62 100 VAL A C 1
ATOM 823 O O . VAL A 1 100 ? -19.349 2.814 14.537 1.00 82.62 100 VAL A O 1
ATOM 826 N N . LEU A 1 101 ? -18.478 3.354 12.535 1.00 85.31 101 LEU A N 1
ATOM 827 C CA . LEU A 1 101 ? -17.196 3.842 13.031 1.00 85.31 101 LEU A CA 1
ATOM 828 C C . LEU A 1 101 ? -17.221 5.371 13.143 1.00 85.31 101 LEU A C 1
ATOM 830 O O . LEU A 1 101 ? -17.540 6.090 12.190 1.00 85.31 101 LEU A O 1
ATOM 834 N N . SER A 1 102 ? -16.839 5.869 14.313 1.00 89.00 102 SER A N 1
ATOM 835 C CA . SER A 1 102 ? -16.406 7.251 14.496 1.00 89.00 102 SER A CA 1
ATOM 836 C C . SER A 1 102 ? -15.074 7.481 13.783 1.00 89.00 102 SER A C 1
ATOM 838 O O . SER A 1 102 ? -14.493 6.559 13.214 1.00 89.00 102 SER A O 1
ATOM 840 N N . GLU A 1 103 ? -14.577 8.714 13.818 1.00 92.12 103 GLU A N 1
ATOM 841 C CA . GLU A 1 103 ? -13.293 9.086 13.223 1.00 92.12 103 GLU A CA 1
ATOM 842 C C . GLU A 1 103 ? -12.178 8.061 13.460 1.00 92.12 103 GLU A C 1
ATOM 844 O O . GLU A 1 103 ? -12.017 7.527 14.559 1.00 92.12 103 GLU A O 1
ATOM 849 N N . ILE A 1 104 ? -11.478 7.726 12.374 1.00 91.31 104 ILE A N 1
ATOM 850 C CA . ILE A 1 104 ? -10.345 6.807 12.397 1.00 91.31 104 ILE A CA 1
ATOM 851 C C . ILE A 1 104 ? -9.090 7.662 12.528 1.00 91.31 104 ILE A C 1
ATOM 853 O O . ILE A 1 104 ? -8.697 8.347 11.584 1.00 91.31 104 ILE A O 1
ATOM 857 N N . GLU A 1 105 ? -8.468 7.618 13.698 1.00 93.44 105 GLU A N 1
ATOM 858 C CA . GLU A 1 105 ? -7.197 8.267 13.992 1.00 93.44 105 GLU A CA 1
ATOM 859 C C . GLU A 1 105 ? -6.049 7.303 13.684 1.00 93.44 105 GLU A C 1
ATOM 861 O O . GLU A 1 105 ? -6.018 6.172 14.173 1.00 93.44 105 GLU A O 1
ATOM 866 N N . VAL A 1 106 ? -5.078 7.739 12.881 1.00 92.75 106 VAL A N 1
ATOM 867 C CA . VAL A 1 106 ? -3.883 6.945 12.562 1.00 92.75 106 VAL A CA 1
ATOM 868 C C . VAL A 1 106 ? -2.744 7.431 13.453 1.00 92.75 106 VAL A C 1
ATOM 870 O O . VAL A 1 106 ? -2.304 8.570 13.335 1.00 92.75 106 VAL A O 1
ATOM 873 N N . HIS A 1 107 ? -2.281 6.585 14.372 1.00 91.81 107 HIS A N 1
ATOM 874 C CA . HIS A 1 107 ? -1.308 6.981 15.397 1.00 91.81 107 HIS A CA 1
ATOM 875 C C . HIS A 1 107 ? 0.132 6.632 15.062 1.00 91.81 107 HIS A C 1
ATOM 877 O O . HIS A 1 107 ? 1.043 7.304 15.538 1.00 91.81 107 HIS A O 1
ATOM 883 N N . LYS A 1 108 ? 0.347 5.533 14.342 1.00 91.62 108 LYS A N 1
ATOM 884 C CA . LYS A 1 108 ? 1.690 5.020 14.088 1.00 91.62 108 LYS A CA 1
ATOM 885 C C . LYS A 1 108 ? 1.732 4.356 12.728 1.00 91.62 108 LYS A C 1
ATOM 887 O O . LYS A 1 108 ? 0.837 3.579 12.400 1.00 91.62 108 LYS A O 1
ATOM 892 N N . PHE A 1 109 ? 2.801 4.623 11.993 1.00 94.38 109 PHE A N 1
ATOM 893 C CA . PHE A 1 109 ? 3.148 3.926 10.768 1.00 94.38 109 PHE A CA 1
ATOM 894 C C . PHE A 1 109 ? 4.611 3.504 10.860 1.00 94.38 109 PHE A C 1
ATOM 896 O O . PHE A 1 109 ? 5.484 4.335 11.089 1.00 94.38 109 PHE A O 1
ATOM 903 N N . GLN A 1 110 ? 4.895 2.213 10.709 1.00 93.25 110 GLN A N 1
ATOM 904 C CA . GLN A 1 110 ? 6.265 1.722 10.779 1.00 93.25 110 GLN A CA 1
ATOM 905 C C . GLN A 1 110 ? 6.564 0.706 9.682 1.00 93.25 110 GLN A C 1
ATOM 907 O O . GLN A 1 110 ? 5.926 -0.341 9.561 1.00 93.25 110 GLN A O 1
ATOM 912 N N . LEU A 1 111 ? 7.601 1.018 8.909 1.00 93.50 111 LEU A N 1
ATOM 913 C CA . LEU A 1 111 ? 8.193 0.126 7.924 1.00 93.50 111 LEU A CA 1
ATOM 914 C C . LEU A 1 111 ? 9.228 -0.772 8.600 1.00 93.50 111 LEU A C 1
ATOM 916 O O . LEU A 1 111 ? 10.179 -0.289 9.218 1.00 93.50 111 LEU A O 1
ATOM 920 N N . HIS A 1 112 ? 9.091 -2.086 8.450 1.00 92.50 112 HIS A N 1
ATOM 921 C CA . HIS A 1 112 ? 10.069 -3.047 8.961 1.00 92.50 112 HIS A CA 1
ATOM 922 C C . HIS A 1 112 ? 10.795 -3.769 7.823 1.00 92.50 112 HIS A C 1
ATOM 924 O O . HIS A 1 112 ? 10.445 -3.647 6.651 1.00 92.50 112 HIS A O 1
ATOM 930 N N . GLY A 1 113 ? 11.842 -4.520 8.174 1.00 90.06 113 GLY A N 1
ATOM 931 C CA . GLY A 1 113 ? 12.521 -5.448 7.263 1.00 90.06 113 GLY A CA 1
ATOM 932 C C . GLY A 1 113 ? 13.177 -4.811 6.032 1.00 90.06 113 GLY A C 1
ATOM 933 O O . GLY A 1 113 ? 13.735 -3.712 6.113 1.00 90.06 113 GLY A O 1
ATOM 934 N N . SER A 1 114 ? 13.155 -5.559 4.926 1.00 91.75 114 SER A N 1
ATOM 935 C CA . SER A 1 114 ? 13.750 -5.211 3.633 1.00 91.75 114 SER A CA 1
ATOM 936 C C . SER A 1 114 ? 12.782 -4.457 2.719 1.00 91.75 114 SER A C 1
ATOM 938 O O . SER A 1 114 ? 11.563 -4.535 2.880 1.00 91.75 114 SER A O 1
ATOM 940 N N . ALA A 1 115 ? 13.336 -3.771 1.724 1.00 94.25 115 ALA A N 1
ATOM 941 C CA . ALA A 1 115 ? 12.571 -3.044 0.721 1.00 94.25 115 ALA A CA 1
ATOM 942 C C . ALA A 1 115 ? 11.701 -3.961 -0.168 1.00 94.25 115 ALA A C 1
ATOM 944 O O . ALA A 1 115 ? 11.993 -5.159 -0.284 1.00 94.25 115 ALA A O 1
ATOM 945 N N . PRO A 1 116 ? 10.655 -3.412 -0.816 1.00 95.06 116 PRO A N 1
ATOM 946 C CA . PRO A 1 116 ? 9.932 -4.087 -1.889 1.00 95.06 116 PRO A CA 1
ATOM 947 C C . PRO A 1 116 ? 10.862 -4.489 -3.032 1.00 95.06 116 PRO A C 1
ATOM 949 O O . PRO A 1 116 ? 11.784 -3.754 -3.381 1.00 95.06 116 PRO A O 1
ATOM 952 N N . THR A 1 117 ? 10.579 -5.632 -3.647 1.00 95.12 117 THR A N 1
ATOM 953 C CA . THR A 1 117 ? 11.284 -6.106 -4.838 1.00 95.12 117 THR A CA 1
ATOM 954 C C . THR A 1 117 ? 10.399 -5.973 -6.063 1.00 95.12 117 THR A C 1
ATOM 956 O O . THR A 1 117 ? 9.220 -6.328 -6.033 1.00 95.12 117 THR A O 1
ATOM 959 N N . VAL A 1 118 ? 11.004 -5.517 -7.142 1.00 94.50 118 VAL A N 1
ATOM 960 C CA . VAL A 1 118 ? 10.433 -5.309 -8.460 1.00 94.50 118 VAL A CA 1
ATOM 961 C C . VAL A 1 118 ? 10.973 -6.399 -9.384 1.00 94.50 118 VAL A C 1
ATOM 963 O O . VAL A 1 118 ? 12.167 -6.701 -9.387 1.00 94.50 118 VAL A O 1
ATOM 966 N N . SER A 1 119 ? 10.092 -7.026 -10.150 1.00 93.56 119 SER A N 1
ATOM 967 C CA . SER A 1 119 ? 10.415 -8.148 -11.032 1.00 93.56 119 SER A CA 1
ATOM 968 C C . SER A 1 119 ? 9.555 -8.103 -12.291 1.00 93.56 119 SER A C 1
ATOM 970 O O . SER A 1 119 ? 8.550 -7.399 -12.321 1.00 93.56 119 SER A O 1
ATOM 972 N N . ASN A 1 120 ? 9.943 -8.860 -13.320 1.00 91.44 120 ASN A N 1
ATOM 973 C CA . ASN A 1 120 ? 9.137 -9.068 -14.526 1.00 91.44 120 ASN A CA 1
ATOM 974 C C . ASN A 1 120 ? 8.688 -7.759 -15.206 1.00 91.44 120 ASN A C 1
ATOM 976 O O . ASN A 1 120 ? 7.503 -7.429 -15.245 1.00 91.44 120 ASN A O 1
ATOM 980 N N . LEU A 1 121 ? 9.656 -6.994 -15.715 1.00 91.38 121 LEU A N 1
ATOM 981 C CA . LEU A 1 121 ? 9.388 -5.767 -16.459 1.00 91.38 121 LEU A CA 1
ATOM 982 C C . LEU A 1 121 ? 8.938 -6.107 -17.887 1.00 91.38 121 LEU A C 1
ATOM 984 O O . LEU A 1 121 ? 9.734 -6.581 -18.695 1.00 91.38 121 LEU A O 1
ATOM 988 N N . GLY A 1 122 ? 7.674 -5.837 -18.205 1.00 90.69 122 GLY A N 1
ATOM 989 C CA . GLY A 1 122 ? 7.092 -6.054 -19.529 1.00 90.69 122 GLY A CA 1
ATOM 990 C C . GLY A 1 122 ? 6.703 -4.741 -20.200 1.00 90.69 122 GLY A C 1
ATOM 991 O O . GLY A 1 122 ? 6.023 -3.917 -19.597 1.00 90.69 122 GLY A O 1
ATOM 992 N N . LYS A 1 123 ? 7.100 -4.534 -21.460 1.00 91.81 123 LYS A N 1
ATOM 993 C CA . LYS A 1 123 ? 6.622 -3.396 -22.262 1.00 91.81 123 LYS A CA 1
ATOM 994 C C . LYS A 1 123 ? 5.220 -3.691 -22.793 1.00 91.81 123 LYS A C 1
ATOM 996 O O . LYS A 1 123 ? 4.985 -4.761 -23.352 1.00 91.81 123 LYS A O 1
ATOM 1001 N N . ILE A 1 124 ? 4.315 -2.727 -22.676 1.00 92.62 124 ILE A N 1
ATOM 1002 C CA . ILE A 1 124 ? 2.979 -2.787 -23.272 1.00 92.62 124 ILE A CA 1
ATOM 1003 C C . ILE A 1 124 ? 3.006 -2.019 -24.600 1.00 92.62 124 ILE A C 1
ATOM 1005 O O . ILE A 1 124 ? 3.627 -0.954 -24.669 1.00 92.62 124 ILE A O 1
ATOM 1009 N N . PRO A 1 125 ? 2.343 -2.516 -25.660 1.00 87.81 125 PRO A N 1
ATOM 1010 C CA . PRO A 1 125 ? 2.189 -1.766 -26.899 1.00 87.81 125 PRO A CA 1
ATOM 1011 C C . PRO A 1 125 ? 1.559 -0.390 -26.648 1.00 87.81 125 PRO A C 1
ATOM 1013 O O . PRO A 1 125 ? 0.588 -0.247 -25.901 1.00 87.81 125 PRO A O 1
ATOM 1016 N N . GLY A 1 126 ? 2.124 0.628 -27.278 1.00 83.38 126 GLY A N 1
ATOM 1017 C CA . GLY A 1 126 ? 1.710 2.018 -27.155 1.00 83.38 126 GLY A CA 1
ATOM 1018 C C . GLY A 1 126 ? 2.476 2.872 -28.154 1.00 83.38 126 GLY A C 1
ATOM 1019 O O . GLY A 1 126 ? 3.191 2.336 -29.006 1.00 83.38 126 GLY A O 1
ATOM 1020 N N . ASP A 1 127 ? 2.335 4.186 -28.038 1.00 83.94 127 ASP A N 1
ATOM 1021 C CA . ASP A 1 127 ? 3.084 5.115 -28.877 1.00 83.94 127 ASP A CA 1
ATOM 1022 C C . ASP A 1 127 ? 4.591 4.996 -28.619 1.00 83.94 127 ASP A C 1
ATOM 1024 O O . ASP A 1 127 ? 5.032 4.694 -27.510 1.00 83.94 127 ASP A O 1
ATOM 1028 N N . GLU A 1 128 ? 5.398 5.241 -29.652 1.00 78.38 128 GLU A N 1
ATOM 1029 C CA . GLU A 1 128 ? 6.852 5.028 -29.609 1.00 78.38 128 GLU A CA 1
ATOM 1030 C C . GLU A 1 128 ? 7.546 5.837 -28.499 1.00 78.38 128 GLU A C 1
ATOM 1032 O O . GLU A 1 128 ? 8.541 5.392 -27.927 1.00 78.38 128 GLU A O 1
ATOM 1037 N N . HIS A 1 129 ? 6.992 7.004 -28.167 1.00 82.31 129 HIS A N 1
ATOM 1038 C CA . HIS A 1 129 ? 7.534 7.935 -27.176 1.00 82.31 129 HIS A CA 1
ATOM 1039 C C . HIS A 1 129 ? 6.903 7.809 -25.782 1.00 82.31 129 HIS A C 1
ATOM 1041 O O . HIS A 1 129 ? 7.296 8.547 -24.877 1.00 82.31 129 HIS A O 1
ATOM 1047 N N . ASP A 1 130 ? 5.939 6.903 -25.600 1.00 86.25 130 ASP A N 1
ATOM 1048 C CA . ASP A 1 130 ? 5.280 6.692 -24.314 1.00 86.25 130 ASP A CA 1
ATOM 1049 C C . ASP A 1 130 ? 5.976 5.561 -23.545 1.00 86.25 130 ASP A C 1
ATOM 1051 O O . ASP A 1 130 ? 6.245 4.472 -24.062 1.00 86.25 130 ASP A O 1
ATOM 1055 N N . PHE A 1 131 ? 6.258 5.799 -22.266 1.00 89.69 131 PHE A N 1
ATOM 1056 C CA . PHE A 1 131 ? 6.691 4.747 -21.360 1.00 89.69 131 PHE A CA 1
ATOM 1057 C C . PHE A 1 131 ? 5.452 4.011 -20.867 1.00 89.69 131 PHE A C 1
ATOM 1059 O O . PHE A 1 131 ? 4.752 4.482 -19.974 1.00 89.69 131 PHE A O 1
ATOM 1066 N N . HIS A 1 132 ? 5.181 2.850 -21.450 1.00 93.38 132 HIS A N 1
ATOM 1067 C CA . HIS A 1 132 ? 4.053 2.015 -21.066 1.00 93.38 132 HIS A CA 1
ATOM 1068 C C . HIS A 1 132 ? 4.558 0.630 -20.669 1.00 93.38 132 HIS A C 1
ATOM 1070 O O . HIS A 1 132 ? 4.914 -0.184 -21.522 1.00 93.38 132 HIS A O 1
ATOM 1076 N N . TYR A 1 133 ? 4.639 0.384 -19.362 1.00 94.31 133 TYR A N 1
ATOM 1077 C CA . TYR A 1 133 ? 5.243 -0.828 -18.817 1.00 94.31 133 TYR A CA 1
ATOM 1078 C C . TYR A 1 133 ? 4.400 -1.429 -17.700 1.00 94.31 133 TYR A C 1
ATOM 1080 O O . TYR A 1 133 ? 3.710 -0.736 -16.956 1.00 94.31 133 TYR A O 1
ATOM 1088 N N . GLU A 1 134 ? 4.496 -2.741 -17.574 1.00 95.75 134 GLU A N 1
ATOM 1089 C CA . GLU A 1 134 ? 3.975 -3.533 -16.475 1.00 95.75 134 GLU A CA 1
ATOM 1090 C C . GLU A 1 134 ? 5.124 -4.105 -15.664 1.00 95.75 134 GLU A C 1
ATOM 1092 O O . GLU A 1 134 ? 6.158 -4.485 -16.214 1.00 95.75 134 GLU A O 1
ATOM 1097 N N . VAL A 1 135 ? 4.941 -4.161 -14.350 1.00 95.44 135 VAL A N 1
ATOM 1098 C CA . VAL A 1 135 ? 5.961 -4.666 -13.447 1.00 95.44 135 VAL A CA 1
ATOM 1099 C C . VAL A 1 135 ? 5.343 -5.349 -12.234 1.00 95.44 135 VAL A C 1
ATOM 1101 O O . VAL A 1 135 ? 4.359 -4.871 -11.669 1.00 95.44 135 VAL A O 1
ATOM 1104 N N . ASP A 1 136 ? 5.919 -6.476 -11.829 1.00 96.56 136 ASP A N 1
ATOM 1105 C CA . ASP A 1 136 ? 5.477 -7.236 -10.665 1.00 96.56 136 ASP A CA 1
ATOM 1106 C C . ASP A 1 136 ? 6.198 -6.722 -9.411 1.00 96.56 136 ASP A C 1
ATOM 1108 O O . ASP A 1 136 ? 7.429 -6.740 -9.325 1.00 96.56 136 ASP A O 1
ATOM 1112 N N . VAL A 1 137 ? 5.429 -6.271 -8.420 1.00 96.31 137 VAL A N 1
ATOM 1113 C CA . VAL A 1 137 ? 5.919 -5.768 -7.131 1.00 96.31 137 VAL A CA 1
ATOM 1114 C C . VAL A 1 137 ? 5.588 -6.767 -6.030 1.00 96.31 137 VAL A C 1
ATOM 1116 O O . VAL A 1 137 ? 4.452 -7.225 -5.906 1.00 96.31 137 VAL A O 1
ATOM 1119 N N . SER A 1 138 ? 6.587 -7.082 -5.208 1.00 96.31 138 SER A N 1
ATOM 1120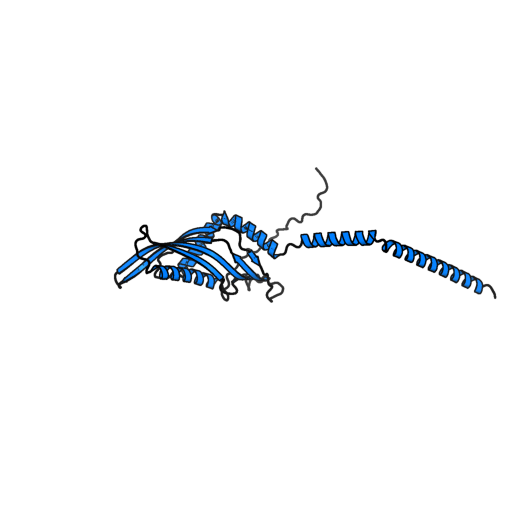 C CA . SER A 1 138 ? 6.490 -7.999 -4.073 1.00 96.31 138 SER A CA 1
ATOM 1121 C C . SER A 1 138 ? 7.057 -7.346 -2.813 1.00 96.31 138 SER A C 1
ATOM 1123 O O . SER A 1 138 ? 8.253 -7.071 -2.716 1.00 96.31 138 SER A O 1
ATOM 1125 N N . VAL A 1 139 ? 6.208 -7.164 -1.810 1.00 95.38 139 VAL A N 1
ATOM 1126 C CA . VAL A 1 139 ? 6.562 -6.765 -0.446 1.00 95.38 139 VAL A CA 1
ATOM 1127 C C . VAL A 1 139 ? 6.473 -8.001 0.442 1.00 95.38 139 VAL A C 1
ATOM 1129 O O . VAL A 1 139 ? 5.448 -8.681 0.463 1.00 95.38 139 VAL A O 1
ATOM 1132 N N . ARG A 1 140 ? 7.543 -8.308 1.182 1.00 93.62 140 ARG A N 1
ATOM 1133 C CA . ARG A 1 140 ? 7.607 -9.462 2.108 1.00 93.62 140 ARG A CA 1
ATOM 1134 C C . ARG A 1 140 ? 7.911 -9.069 3.552 1.00 93.62 140 ARG A C 1
ATOM 1136 O O . ARG A 1 140 ? 8.050 -9.941 4.409 1.00 93.62 140 ARG A O 1
ATOM 1143 N N . SER A 1 141 ? 8.049 -7.774 3.798 1.00 91.38 141 SER A N 1
ATOM 1144 C CA . SER A 1 141 ? 8.382 -7.217 5.101 1.00 91.38 141 SER A CA 1
ATOM 1145 C C . SER A 1 141 ? 7.127 -6.691 5.783 1.00 91.38 141 SER A C 1
ATOM 1147 O O . SER A 1 141 ? 6.253 -6.167 5.092 1.00 91.38 141 SER A O 1
ATOM 1149 N N . PRO A 1 142 ? 7.030 -6.801 7.119 1.00 93.06 142 PRO A N 1
ATOM 1150 C CA . PRO A 1 142 ? 5.864 -6.311 7.824 1.00 93.06 142 PRO A CA 1
ATOM 1151 C C . PRO A 1 142 ? 5.784 -4.782 7.777 1.00 93.06 142 PRO A C 1
ATOM 1153 O O . PRO A 1 142 ? 6.763 -4.088 8.050 1.00 93.06 142 PRO A O 1
ATOM 1156 N N . ILE A 1 143 ? 4.601 -4.266 7.468 1.00 94.31 143 ILE A N 1
ATOM 1157 C CA . ILE A 1 143 ? 4.250 -2.854 7.623 1.00 94.31 143 ILE A CA 1
ATOM 1158 C C . ILE A 1 143 ? 3.235 -2.784 8.754 1.00 94.31 143 ILE A C 1
ATOM 1160 O O . ILE A 1 143 ? 2.191 -3.431 8.680 1.00 94.31 143 ILE A O 1
ATOM 1164 N N . GLU A 1 144 ? 3.575 -2.053 9.810 1.00 94.19 144 GLU A N 1
ATOM 1165 C CA . GLU A 1 144 ? 2.736 -1.898 10.994 1.00 94.19 144 GLU A CA 1
ATOM 1166 C C . GLU A 1 144 ? 2.007 -0.556 10.945 1.00 94.19 144 GLU A C 1
ATOM 1168 O O . GLU A 1 144 ? 2.626 0.490 10.736 1.00 94.19 144 GLU A O 1
ATOM 1173 N N . ILE A 1 145 ? 0.696 -0.591 11.160 1.00 94.19 145 ILE A N 1
ATOM 1174 C CA . ILE A 1 145 ? -0.168 0.583 11.196 1.00 94.19 145 ILE A CA 1
ATOM 1175 C C . ILE A 1 145 ? -1.034 0.481 12.447 1.00 94.19 145 ILE A C 1
ATOM 1177 O O . ILE A 1 145 ? -1.802 -0.467 12.601 1.00 94.19 145 ILE A O 1
ATOM 1181 N N . LEU A 1 146 ? -0.934 1.470 13.332 1.00 93.38 146 LEU A N 1
ATOM 1182 C CA . LEU A 1 146 ? -1.783 1.559 14.514 1.00 93.38 146 LEU A CA 1
ATOM 1183 C C . LEU A 1 146 ? -2.881 2.587 14.272 1.00 93.38 146 LEU A C 1
ATOM 1185 O O . LEU A 1 146 ? -2.594 3.774 14.101 1.00 93.38 146 LEU A O 1
ATOM 1189 N N . ILE A 1 147 ? -4.129 2.138 14.332 1.00 92.56 147 ILE A N 1
ATOM 1190 C CA . ILE A 1 147 ? -5.303 3.005 14.253 1.00 92.56 147 ILE A CA 1
ATOM 1191 C C . ILE A 1 147 ? -6.069 2.999 15.574 1.00 92.56 147 ILE A C 1
ATOM 1193 O O . ILE A 1 147 ? -6.056 2.013 16.313 1.00 92.56 147 ILE A O 1
ATOM 1197 N N . LYS A 1 148 ? -6.766 4.090 15.872 1.00 91.81 148 LYS A N 1
ATOM 1198 C CA . LYS A 1 148 ? -7.760 4.166 16.941 1.00 91.81 148 LYS A CA 1
ATOM 1199 C C . LYS A 1 148 ? -9.056 4.722 16.387 1.00 91.81 148 LYS A C 1
ATOM 1201 O O . LYS A 1 148 ? -9.060 5.586 15.521 1.00 91.81 148 LYS A O 1
ATOM 1206 N N . THR A 1 149 ? -10.165 4.189 16.862 1.00 90.31 149 THR A N 1
ATOM 1207 C CA . THR A 1 149 ? -11.503 4.617 16.465 1.00 90.31 149 THR A CA 1
ATOM 1208 C C . THR A 1 149 ? -12.488 4.302 17.586 1.00 90.31 149 THR A C 1
ATOM 1210 O O . THR A 1 149 ? -12.153 3.626 18.559 1.00 90.31 149 THR A O 1
ATOM 1213 N N . VAL A 1 150 ? -13.718 4.787 17.463 1.00 88.75 150 VAL A N 1
ATOM 1214 C CA . VAL A 1 150 ? -14.810 4.466 18.382 1.00 88.75 150 VAL A CA 1
ATOM 1215 C C . VAL A 1 150 ? -15.916 3.783 17.593 1.00 88.75 150 VAL A C 1
ATOM 1217 O O . VAL A 1 150 ? -16.422 4.323 16.616 1.00 88.75 150 VAL A O 1
ATOM 1220 N N . VAL A 1 151 ? -16.302 2.585 18.013 1.00 85.38 151 VAL A N 1
ATOM 1221 C CA . VAL A 1 151 ? -17.394 1.822 17.406 1.00 85.38 151 VAL A CA 1
ATOM 1222 C C . VAL A 1 151 ? -18.692 2.190 18.112 1.00 85.38 151 VAL A C 1
ATOM 1224 O O . VAL A 1 151 ? -18.793 2.059 19.332 1.00 85.38 151 VAL A O 1
ATOM 1227 N N . THR A 1 152 ? -19.700 2.618 17.356 1.00 83.81 152 THR A N 1
ATOM 1228 C CA . THR A 1 152 ? -21.031 2.934 17.887 1.00 83.81 152 THR A CA 1
ATOM 1229 C C . THR A 1 152 ? -21.985 1.768 17.648 1.00 83.81 152 THR A C 1
ATOM 1231 O O . THR A 1 152 ? -22.417 1.514 16.525 1.00 83.81 152 THR A O 1
ATOM 1234 N N . LEU A 1 153 ? -22.352 1.062 18.716 1.00 80.19 153 LEU A N 1
ATOM 1235 C CA . LEU A 1 153 ? -23.341 -0.012 18.687 1.00 80.19 153 LEU A CA 1
ATOM 1236 C C . LEU A 1 153 ? -24.725 0.542 19.022 1.00 80.19 153 LEU A C 1
ATOM 1238 O O . LEU A 1 153 ? -24.944 1.087 20.102 1.00 80.19 153 LEU A O 1
ATOM 1242 N N . LYS A 1 154 ? -25.685 0.369 18.114 1.00 79.12 154 LYS A N 1
ATOM 1243 C CA . LYS A 1 154 ? -27.099 0.639 18.396 1.00 79.12 154 LYS A CA 1
ATOM 1244 C C . LYS A 1 154 ? -27.711 -0.609 19.025 1.00 79.12 154 LYS A C 1
ATOM 1246 O O . LYS A 1 154 ? -27.871 -1.615 18.340 1.00 79.12 154 LYS A O 1
ATOM 1251 N N . LEU A 1 155 ? -28.006 -0.560 20.323 1.00 74.56 155 LEU A N 1
ATOM 1252 C CA . LEU A 1 155 ? -28.633 -1.678 21.036 1.00 74.56 155 LEU A CA 1
ATOM 1253 C C . LEU A 1 155 ? -30.159 -1.653 20.855 1.00 74.56 155 LEU A C 1
ATOM 1255 O O . LEU A 1 155 ? -30.796 -2.691 20.732 1.00 74.56 155 LEU A O 1
ATOM 1259 N N . THR A 1 156 ? -30.724 -0.445 20.803 1.00 76.25 156 THR A N 1
ATOM 1260 C CA . THR A 1 156 ? -32.130 -0.135 20.480 1.00 76.25 156 THR A CA 1
ATOM 1261 C C . THR A 1 156 ? -32.173 1.205 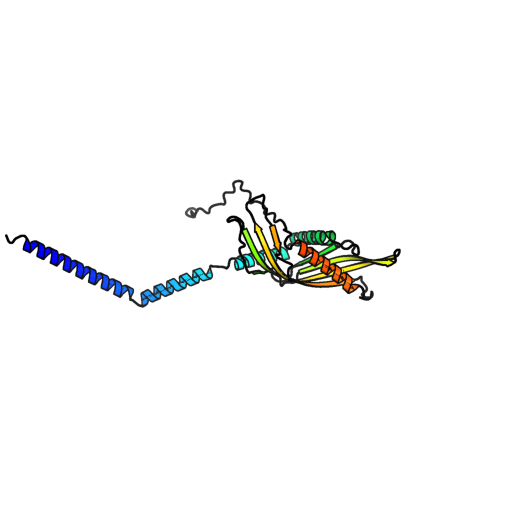19.732 1.00 76.25 156 THR A C 1
ATOM 1263 O O . THR A 1 156 ? -31.141 1.868 19.622 1.00 76.25 156 THR A O 1
ATOM 1266 N N . GLU A 1 157 ? -33.332 1.632 19.218 1.00 73.56 157 GLU A N 1
ATOM 1267 C CA . GLU A 1 157 ? -33.457 2.920 18.505 1.00 73.56 157 GLU A CA 1
ATOM 1268 C C . GLU A 1 157 ? -33.045 4.135 19.357 1.00 73.56 157 GLU A C 1
ATOM 1270 O O . GLU A 1 157 ? -32.558 5.123 18.813 1.00 73.56 157 GLU A O 1
ATOM 1275 N N . SER A 1 158 ? -33.181 4.043 20.684 1.00 75.88 158 SER A N 1
ATOM 1276 C CA . SER A 1 158 ? -32.877 5.119 21.634 1.00 75.88 158 SER A CA 1
ATOM 1277 C C . SER A 1 158 ? -31.574 4.938 22.418 1.00 75.88 158 SER A C 1
ATOM 1279 O O . SER A 1 158 ? -31.091 5.911 22.992 1.00 75.88 158 SER A O 1
ATOM 1281 N N . ASN A 1 159 ? -30.976 3.739 22.436 1.00 77.50 159 ASN A N 1
ATOM 1282 C CA . ASN A 1 159 ? -29.740 3.478 23.182 1.00 77.50 159 ASN A CA 1
ATOM 1283 C C . ASN A 1 159 ? -28.577 3.110 22.261 1.00 77.50 159 ASN A C 1
ATOM 1285 O O . ASN A 1 159 ? -28.546 2.035 21.649 1.00 77.50 159 ASN A O 1
ATOM 1289 N N . THR A 1 160 ? -27.580 3.991 22.240 1.00 81.44 160 THR A N 1
ATOM 1290 C CA . THR A 1 160 ? -26.297 3.792 21.567 1.00 81.44 160 THR A CA 1
ATOM 1291 C C . THR A 1 160 ? -25.182 3.619 22.586 1.00 81.44 160 THR A C 1
ATOM 1293 O O . THR A 1 160 ? -25.072 4.411 23.519 1.00 81.44 160 THR A O 1
ATOM 1296 N N . TYR A 1 161 ? -24.326 2.624 22.382 1.00 82.12 161 TYR A N 1
ATOM 1297 C CA . TYR A 1 161 ? -23.143 2.384 23.196 1.00 82.12 161 TYR A CA 1
ATOM 1298 C C . TYR A 1 161 ? -21.885 2.628 22.362 1.00 82.12 161 TYR A C 1
ATOM 1300 O O . TYR A 1 161 ? -21.778 2.128 21.242 1.00 82.12 161 TYR A O 1
ATOM 1308 N N . GLN A 1 162 ? -20.950 3.414 22.892 1.00 84.69 162 GLN A N 1
ATOM 1309 C CA . GLN A 1 162 ? -19.706 3.774 22.216 1.00 84.69 162 GLN A CA 1
ATOM 1310 C C . GLN A 1 162 ? -18.539 3.012 22.831 1.00 84.69 162 GLN A C 1
ATOM 1312 O O . GLN A 1 162 ? -18.330 3.052 24.041 1.00 84.69 162 GLN A O 1
ATOM 1317 N N . ILE A 1 163 ? -17.779 2.324 21.986 1.00 83.50 163 ILE A N 1
ATOM 1318 C CA . ILE A 1 163 ? -16.674 1.466 22.401 1.00 83.50 163 ILE A CA 1
ATOM 1319 C C . ILE A 1 163 ? -15.383 1.984 21.767 1.00 83.50 163 ILE A C 1
ATOM 1321 O O . ILE A 1 163 ? -15.271 1.934 20.541 1.00 83.50 163 ILE A O 1
ATOM 1325 N N . PRO A 1 164 ? -14.395 2.450 22.548 1.00 86.50 164 PRO A N 1
ATOM 1326 C CA . PRO A 1 164 ? -13.086 2.784 22.007 1.00 86.50 164 PRO A CA 1
ATOM 1327 C C . PRO A 1 164 ? -12.349 1.507 21.588 1.00 86.50 164 PRO A C 1
ATOM 1329 O O . PRO A 1 164 ? -12.212 0.558 22.365 1.00 86.50 164 PRO A O 1
ATOM 1332 N N . VAL A 1 165 ? -11.858 1.503 20.352 1.00 85.44 165 VAL A N 1
ATOM 1333 C CA . VAL A 1 165 ? -11.131 0.393 19.738 1.00 85.44 165 VAL A CA 1
ATOM 1334 C C . VAL A 1 165 ? -9.802 0.910 19.211 1.00 85.44 165 VAL A C 1
ATOM 1336 O O . VAL A 1 165 ? -9.749 1.828 18.398 1.00 85.44 165 VAL A O 1
ATOM 1339 N N . SER A 1 166 ? -8.714 0.300 19.663 1.00 88.12 166 SER A N 1
ATOM 1340 C CA . SER A 1 166 ? -7.397 0.437 19.041 1.00 88.12 166 SER A CA 1
ATOM 1341 C C . SER A 1 166 ? -7.164 -0.780 18.164 1.00 88.12 166 SER A C 1
ATOM 1343 O O . SER A 1 166 ? -7.530 -1.878 18.553 1.00 88.12 166 SER A O 1
ATOM 1345 N N . CYS A 1 167 ? -6.575 -0.639 16.988 1.00 88.31 167 CYS A N 1
ATOM 1346 C CA . CYS A 1 167 ? -6.306 -1.779 16.126 1.00 88.31 167 CYS A CA 1
ATOM 1347 C C . CYS A 1 167 ? -4.895 -1.705 15.566 1.00 88.31 167 CYS A C 1
ATOM 1349 O O . CYS A 1 167 ? -4.495 -0.676 15.018 1.00 88.31 167 CYS A O 1
ATOM 1351 N N . ASN A 1 168 ? -4.154 -2.804 15.719 1.00 91.25 168 ASN A N 1
ATOM 1352 C CA . ASN A 1 168 ? -2.869 -2.975 15.067 1.00 91.25 168 ASN A CA 1
ATOM 1353 C C . ASN A 1 168 ? -3.059 -3.755 13.763 1.00 91.25 168 ASN A C 1
ATOM 1355 O O . ASN A 1 168 ? -3.515 -4.900 13.773 1.00 91.25 168 ASN A O 1
ATOM 1359 N N . ILE A 1 169 ? -2.720 -3.124 12.646 1.00 92.38 169 ILE A N 1
ATOM 1360 C CA . ILE A 1 169 ? -2.799 -3.699 11.308 1.00 92.38 169 ILE A CA 1
ATOM 1361 C C . ILE A 1 169 ? -1.372 -3.998 10.860 1.00 92.38 169 ILE A C 1
ATOM 1363 O O . ILE A 1 169 ? -0.544 -3.099 10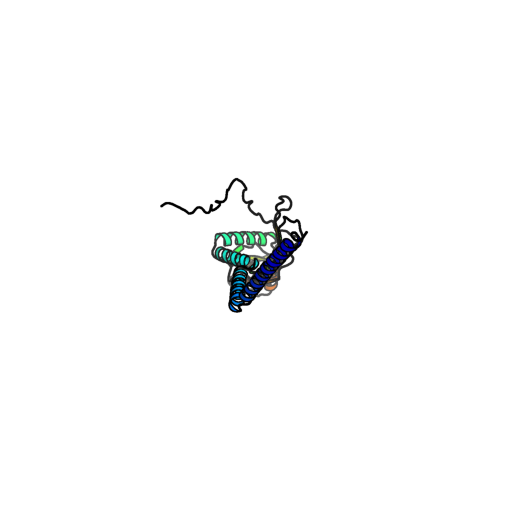.736 1.00 92.38 169 ILE A O 1
ATOM 1367 N N . ILE A 1 170 ? -1.083 -5.271 10.598 1.00 93.75 170 ILE A N 1
ATOM 1368 C CA . ILE A 1 170 ? 0.233 -5.731 10.151 1.00 93.75 170 ILE A CA 1
ATOM 1369 C C . ILE A 1 170 ? 0.100 -6.326 8.755 1.00 93.75 170 ILE A C 1
ATOM 1371 O O . ILE A 1 170 ? -0.347 -7.464 8.596 1.00 93.75 170 ILE A O 1
ATOM 1375 N N . VAL A 1 171 ? 0.542 -5.597 7.733 1.00 93.12 171 VAL A N 1
ATOM 1376 C CA . VAL A 1 171 ? 0.628 -6.110 6.359 1.00 93.12 171 VAL A CA 1
ATOM 1377 C C . VAL A 1 171 ? 1.912 -6.921 6.232 1.00 93.12 171 VAL A C 1
ATOM 1379 O O . VAL A 1 171 ? 2.999 -6.362 6.302 1.00 93.12 171 VAL A O 1
ATOM 1382 N N . ARG A 1 172 ? 1.813 -8.245 6.078 1.00 92.94 172 ARG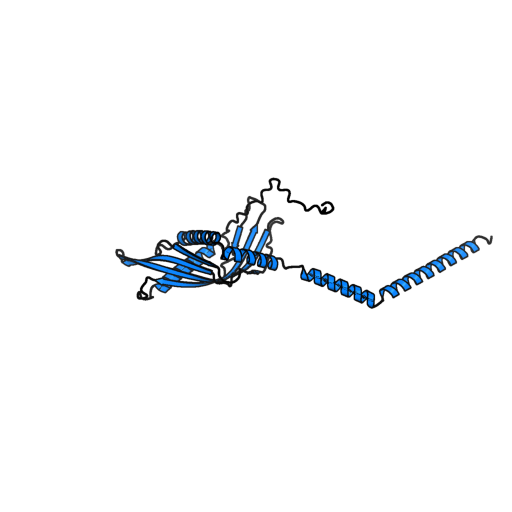 A N 1
ATOM 1383 C CA . ARG A 1 172 ? 2.973 -9.156 6.027 1.00 92.94 172 ARG A CA 1
ATOM 1384 C C . ARG A 1 172 ? 3.497 -9.365 4.616 1.00 92.94 172 ARG A C 1
ATOM 1386 O O . ARG A 1 172 ? 4.704 -9.497 4.424 1.00 92.94 172 ARG A O 1
ATOM 1393 N N . LYS A 1 173 ? 2.587 -9.483 3.651 1.00 94.25 173 LYS A N 1
ATOM 1394 C CA . LYS A 1 173 ? 2.928 -9.696 2.244 1.00 94.25 173 LYS A CA 1
ATOM 1395 C C . LYS A 1 173 ? 1.979 -8.915 1.354 1.00 94.25 173 LYS A C 1
ATOM 1397 O O . LYS A 1 173 ? 0.783 -8.879 1.625 1.00 94.25 173 LYS A O 1
ATOM 1402 N N . LEU A 1 174 ? 2.507 -8.350 0.281 1.00 94.94 174 LEU A N 1
ATOM 1403 C CA . LEU A 1 174 ? 1.729 -7.741 -0.790 1.00 94.94 174 LEU A CA 1
ATOM 1404 C C . LEU A 1 174 ? 2.391 -8.113 -2.106 1.00 94.94 174 LEU A C 1
ATOM 1406 O O . LEU A 1 174 ? 3.563 -7.813 -2.300 1.00 94.94 174 LEU A O 1
ATOM 1410 N N . ASN A 1 175 ? 1.655 -8.768 -2.995 1.00 96.50 175 ASN A N 1
ATOM 1411 C CA . ASN A 1 175 ? 2.117 -9.061 -4.346 1.00 96.50 175 ASN A CA 1
ATOM 1412 C C . ASN A 1 175 ? 1.104 -8.518 -5.341 1.00 96.50 175 ASN A C 1
ATOM 1414 O O . ASN A 1 175 ? -0.083 -8.815 -5.235 1.00 96.50 175 ASN A O 1
ATOM 1418 N N . GLY A 1 176 ? 1.555 -7.750 -6.319 1.00 96.44 176 GLY A N 1
ATOM 1419 C CA . GLY A 1 176 ? 0.666 -7.198 -7.329 1.00 96.44 176 GLY A CA 1
ATOM 1420 C C . GLY A 1 176 ? 1.427 -6.764 -8.563 1.00 96.44 176 GLY A C 1
ATOM 1421 O O . GLY A 1 176 ? 2.614 -6.452 -8.497 1.00 96.44 176 GLY A O 1
ATOM 1422 N N . ARG A 1 177 ? 0.723 -6.730 -9.690 1.00 96.88 177 ARG A N 1
ATOM 1423 C CA . ARG A 1 177 ? 1.253 -6.188 -10.935 1.00 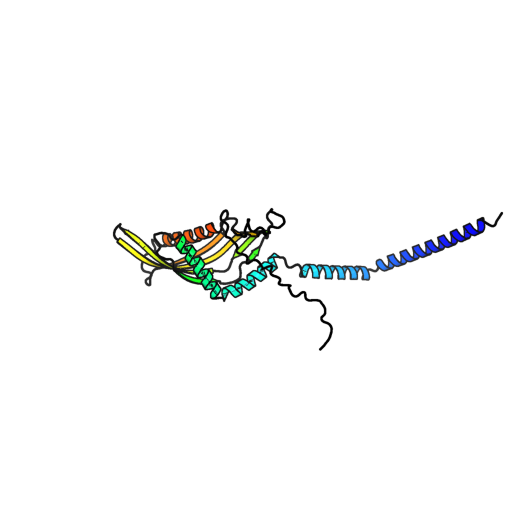96.88 177 ARG A CA 1
ATOM 1424 C C . ARG A 1 177 ? 0.825 -4.740 -11.083 1.00 96.88 177 ARG A C 1
ATOM 1426 O O . ARG A 1 177 ? -0.370 -4.455 -11.078 1.00 96.88 177 ARG A O 1
ATOM 1433 N N . ILE A 1 178 ? 1.788 -3.844 -11.242 1.00 96.19 178 ILE A N 1
ATOM 1434 C CA . ILE A 1 178 ? 1.567 -2.415 -11.451 1.00 96.19 178 ILE A CA 1
ATOM 1435 C C . ILE A 1 178 ? 1.802 -2.093 -12.920 1.00 96.19 178 ILE A C 1
ATOM 1437 O O . ILE A 1 178 ? 2.799 -2.503 -13.508 1.00 96.19 178 ILE A O 1
ATOM 1441 N N . ARG A 1 179 ? 0.888 -1.326 -13.504 1.00 96.06 179 ARG A N 1
ATOM 1442 C CA . ARG A 1 179 ? 1.044 -0.692 -14.804 1.00 96.06 179 ARG A CA 1
ATOM 1443 C C . ARG A 1 179 ? 1.450 0.760 -14.600 1.00 96.06 179 ARG A C 1
ATOM 1445 O O . ARG A 1 179 ? 0.767 1.515 -13.908 1.00 96.06 179 ARG A O 1
ATOM 1452 N N . LEU A 1 180 ? 2.566 1.127 -15.210 1.00 94.50 180 LEU A N 1
ATOM 1453 C CA . LEU A 1 180 ? 3.138 2.462 -15.213 1.00 94.50 180 LEU A CA 1
ATOM 1454 C C . LEU A 1 180 ? 2.960 3.057 -16.604 1.00 94.50 180 LEU A C 1
ATOM 1456 O O . LEU A 1 180 ? 3.329 2.435 -17.606 1.00 94.50 180 LEU A O 1
ATOM 1460 N N . PHE A 1 181 ? 2.405 4.261 -16.654 1.00 93.31 181 PHE A N 1
ATOM 1461 C CA . PHE A 1 181 ? 2.249 5.008 -17.887 1.00 93.31 181 PHE A CA 1
ATOM 1462 C C . PHE A 1 181 ? 2.811 6.412 -17.714 1.00 93.31 181 PHE A C 1
ATOM 1464 O O . PHE A 1 181 ? 2.308 7.203 -16.911 1.00 93.31 181 PHE A O 1
ATOM 1471 N N . PHE A 1 182 ? 3.833 6.723 -18.503 1.00 91.00 182 PHE A N 1
ATOM 1472 C CA . PHE A 1 182 ? 4.348 8.074 -18.636 1.00 91.00 182 PHE A CA 1
ATOM 1473 C C . PHE A 1 182 ? 4.294 8.499 -20.090 1.00 91.00 182 PHE A C 1
ATOM 1475 O O . PHE A 1 182 ? 4.809 7.805 -20.965 1.00 91.00 182 PHE A O 1
ATOM 1482 N N . SER A 1 183 ? 3.693 9.655 -20.335 1.00 87.38 183 SER A N 1
ATOM 1483 C CA . SER A 1 183 ? 3.656 10.263 -21.654 1.00 87.38 183 SER A CA 1
ATOM 1484 C C . SER A 1 183 ? 4.282 11.644 -21.613 1.00 87.38 183 SER A C 1
ATOM 1486 O O . SER A 1 183 ? 4.194 12.377 -20.627 1.00 87.38 183 SER A O 1
ATOM 1488 N N . THR A 1 184 ? 4.914 12.006 -22.723 1.00 81.31 184 THR A N 1
ATOM 1489 C CA . THR A 1 184 ? 5.399 13.369 -22.951 1.00 81.31 184 THR A CA 1
ATOM 1490 C C . THR A 1 184 ? 4.267 14.326 -23.333 1.00 81.31 184 THR A C 1
ATOM 1492 O O . THR A 1 184 ? 4.429 15.543 -23.221 1.00 81.31 184 THR A O 1
ATOM 1495 N N . ASP A 1 185 ? 3.109 13.796 -23.741 1.00 80.62 185 ASP A N 1
ATOM 1496 C CA . ASP A 1 185 ? 1.928 14.589 -24.047 1.00 80.62 185 ASP A CA 1
ATOM 1497 C C . ASP A 1 185 ? 1.212 15.018 -22.760 1.00 80.62 185 ASP A C 1
ATOM 1499 O O . ASP A 1 185 ? 0.741 14.201 -21.961 1.00 80.62 185 ASP A O 1
ATOM 1503 N N . LYS A 1 186 ? 1.072 16.335 -22.595 1.00 75.81 186 LYS A N 1
ATOM 1504 C CA . LYS A 1 186 ? 0.357 16.949 -21.472 1.00 75.81 186 LYS A CA 1
ATOM 1505 C C . LYS A 1 186 ? -1.103 16.499 -21.392 1.00 75.81 186 LYS A C 1
ATOM 1507 O O . LYS A 1 186 ? -1.657 16.490 -20.298 1.00 75.81 186 LYS A O 1
ATOM 1512 N N . ASN A 1 187 ? -1.714 16.118 -22.516 1.00 80.00 187 ASN A N 1
ATOM 1513 C CA . ASN A 1 187 ? -3.121 15.717 -22.561 1.00 80.00 187 ASN A CA 1
ATOM 1514 C C . ASN A 1 187 ? -3.354 14.299 -22.029 1.00 80.00 187 ASN A C 1
ATOM 1516 O O . ASN A 1 187 ? -4.402 14.024 -21.449 1.00 80.00 187 ASN A O 1
ATOM 1520 N N . LYS A 1 188 ? -2.390 13.392 -22.221 1.00 80.62 188 LYS A N 1
ATOM 1521 C CA . LYS A 1 188 ? -2.503 11.994 -21.777 1.00 80.62 188 LYS A CA 1
ATOM 1522 C C . LYS A 1 188 ? -2.218 11.838 -20.285 1.00 80.62 188 LYS A C 1
ATOM 1524 O O . LYS A 1 188 ? -2.774 10.947 -19.642 1.00 80.62 188 LYS A O 1
ATOM 1529 N N . GLY A 1 189 ? -1.376 12.722 -19.746 1.00 85.06 189 GLY A N 1
ATOM 1530 C CA . GLY A 1 189 ? -0.951 12.698 -18.355 1.00 85.06 189 GLY A CA 1
ATOM 1531 C C . GLY A 1 189 ? -0.098 11.474 -18.013 1.00 85.06 189 GLY A C 1
ATOM 1532 O O . GLY A 1 189 ? 0.136 10.580 -18.825 1.00 85.06 189 GLY A O 1
ATOM 1533 N N . ASN A 1 190 ? 0.363 11.443 -16.769 1.00 91.75 190 ASN A N 1
ATOM 1534 C CA . ASN A 1 190 ? 1.153 10.352 -16.215 1.00 91.75 190 ASN A CA 1
ATOM 1535 C C . ASN A 1 190 ? 0.345 9.686 -15.112 1.00 91.75 190 ASN A C 1
ATOM 1537 O O . ASN A 1 190 ? -0.310 10.379 -14.330 1.00 91.75 190 ASN A O 1
ATOM 1541 N N . TRP A 1 191 ? 0.384 8.364 -15.029 1.00 93.44 191 TRP A N 1
ATOM 1542 C CA . TRP A 1 191 ? -0.386 7.639 -14.030 1.00 93.44 191 TRP A CA 1
ATOM 1543 C C . TRP A 1 191 ? 0.190 6.258 -13.738 1.00 93.44 191 TRP A C 1
ATOM 1545 O O . TRP A 1 191 ? 0.980 5.701 -14.501 1.00 93.44 191 TRP A O 1
ATOM 1555 N N . PHE A 1 192 ? -0.254 5.692 -12.623 1.00 95.31 192 PHE A N 1
ATOM 1556 C CA . PHE A 1 192 ? -0.071 4.283 -12.311 1.00 95.31 192 PHE A CA 1
ATOM 1557 C C . PHE A 1 192 ? -1.373 3.663 -11.820 1.00 95.31 192 PHE A C 1
ATOM 1559 O O . PHE A 1 192 ? -2.277 4.360 -11.350 1.00 95.31 192 PHE A O 1
ATOM 1566 N N . ALA A 1 193 ? -1.459 2.345 -11.950 1.00 96.44 193 ALA A N 1
ATOM 1567 C CA . ALA A 1 193 ? -2.530 1.541 -11.381 1.00 96.44 193 ALA A CA 1
ATOM 1568 C C . ALA A 1 193 ? -2.064 0.091 -11.225 1.00 96.44 193 ALA A C 1
ATOM 1570 O O . ALA A 1 193 ? -1.221 -0.377 -11.989 1.00 96.44 193 ALA A O 1
ATOM 1571 N N . PHE A 1 194 ? -2.638 -0.649 -10.287 1.00 96.88 194 PHE A N 1
ATOM 1572 C CA . PHE A 1 194 ? -2.563 -2.102 -10.298 1.00 96.88 194 PHE A CA 1
ATOM 1573 C C . PHE A 1 194 ? -3.402 -2.654 -11.454 1.00 96.88 194 PHE A C 1
ATOM 1575 O O . PHE A 1 194 ? -4.515 -2.196 -11.709 1.00 96.88 194 PHE A O 1
ATOM 1582 N N . VAL A 1 195 ? -2.875 -3.653 -12.161 1.00 95.94 195 VAL A N 1
ATOM 1583 C CA . VAL A 1 195 ? -3.590 -4.314 -13.266 1.00 95.94 195 VAL A CA 1
ATOM 1584 C C . VAL A 1 195 ? -4.845 -5.034 -12.759 1.00 95.94 195 VAL A C 1
ATOM 1586 O O . VAL A 1 195 ? -5.841 -5.111 -13.470 1.00 95.94 195 VAL A O 1
ATOM 1589 N N . GLY A 1 196 ? -4.810 -5.510 -11.515 1.00 94.88 196 GLY A N 1
ATOM 1590 C CA . GLY A 1 196 ? -5.943 -6.069 -10.785 1.00 94.88 196 GLY A CA 1
ATOM 1591 C C . GLY A 1 196 ? -5.653 -6.104 -9.285 1.00 94.88 196 GLY A C 1
ATOM 1592 O O . GLY A 1 196 ? -4.570 -5.699 -8.861 1.00 94.88 196 GLY A O 1
ATOM 1593 N N . MET A 1 197 ? -6.607 -6.606 -8.497 1.00 94.69 197 MET A N 1
ATOM 1594 C CA . MET A 1 197 ? -6.504 -6.643 -7.035 1.00 94.69 197 MET A CA 1
ATOM 1595 C C . MET A 1 197 ? -5.211 -7.350 -6.580 1.00 94.69 197 MET A C 1
ATOM 1597 O O . MET A 1 197 ? -5.016 -8.524 -6.916 1.00 94.69 197 MET A O 1
ATOM 1601 N N . PRO A 1 198 ? -4.313 -6.674 -5.836 1.00 95.19 198 PRO A N 1
ATOM 1602 C CA . PRO A 1 198 ? -3.102 -7.305 -5.336 1.00 95.19 198 PRO A CA 1
ATOM 1603 C C . PRO A 1 198 ? -3.428 -8.397 -4.310 1.00 95.19 198 PRO A C 1
ATOM 1605 O O . PRO A 1 198 ? -4.367 -8.297 -3.521 1.00 95.19 198 PRO A O 1
ATOM 1608 N N . ALA A 1 199 ? -2.601 -9.438 -4.273 1.00 94.62 199 ALA A N 1
ATOM 1609 C CA . ALA A 1 199 ? -2.646 -10.452 -3.233 1.00 94.62 199 ALA A CA 1
ATOM 1610 C C . ALA A 1 199 ? -2.002 -9.893 -1.957 1.00 94.62 199 ALA A C 1
ATOM 1612 O O . ALA A 1 199 ? -0.773 -9.855 -1.832 1.00 94.62 199 ALA A O 1
ATOM 1613 N N . VAL A 1 200 ? -2.836 -9.458 -1.013 1.00 93.00 200 VAL A N 1
ATOM 1614 C CA . VAL A 1 200 ? -2.402 -8.893 0.269 1.00 93.00 200 VAL A CA 1
ATOM 1615 C C . VAL A 1 200 ? -2.667 -9.884 1.400 1.00 93.00 200 VAL A C 1
ATOM 1617 O O . VAL A 1 200 ? -3.765 -10.412 1.545 1.00 93.00 200 VAL A O 1
ATOM 1620 N N . GLN A 1 201 ? -1.650 -10.129 2.221 1.00 93.25 201 GLN A N 1
ATOM 1621 C CA . GLN A 1 201 ? -1.756 -10.874 3.468 1.00 93.25 201 GLN A CA 1
ATOM 1622 C C . GLN A 1 201 ? -1.514 -9.908 4.625 1.00 93.25 201 GLN A C 1
ATOM 1624 O O . GLN A 1 201 ? -0.371 -9.523 4.887 1.00 93.25 201 GLN A O 1
ATOM 1629 N N . PHE A 1 202 ? -2.574 -9.547 5.338 1.00 90.75 202 PHE A N 1
ATOM 1630 C CA . PHE A 1 202 ? -2.504 -8.726 6.543 1.00 90.75 202 PHE A CA 1
ATOM 1631 C C . PHE A 1 202 ? -3.058 -9.479 7.757 1.00 90.75 202 PHE A C 1
ATOM 1633 O O . PHE A 1 202 ? -3.812 -10.442 7.623 1.00 90.75 202 PHE A O 1
ATOM 1640 N N . ASN A 1 203 ? -2.653 -9.047 8.948 1.00 90.62 203 ASN A N 1
ATOM 1641 C CA . ASN A 1 203 ? -3.287 -9.409 10.208 1.00 90.62 203 ASN A CA 1
ATOM 1642 C C . ASN A 1 203 ? -3.875 -8.151 10.842 1.00 90.62 203 ASN A C 1
ATOM 1644 O O . ASN A 1 203 ? -3.233 -7.104 10.814 1.00 90.62 203 ASN A O 1
ATOM 1648 N N . ILE A 1 204 ? -5.073 -8.267 11.402 1.00 89.19 204 ILE A N 1
ATOM 1649 C CA . ILE A 1 204 ? -5.779 -7.169 12.056 1.00 89.19 204 ILE A CA 1
ATOM 1650 C C . ILE A 1 204 ? -6.070 -7.628 13.478 1.00 89.19 204 ILE A C 1
ATOM 1652 O O . ILE A 1 204 ? -6.874 -8.541 13.675 1.00 89.19 204 ILE A O 1
ATOM 1656 N N . ASP A 1 205 ? -5.418 -6.986 14.445 1.00 86.56 205 ASP A N 1
ATOM 1657 C CA . ASP A 1 205 ? -5.537 -7.289 15.870 1.00 86.56 205 ASP A CA 1
ATOM 1658 C C . ASP A 1 205 ? -6.222 -6.106 16.592 1.00 86.56 205 ASP A C 1
ATOM 1660 O O . ASP A 1 205 ? -5.559 -5.141 16.990 1.00 86.56 205 ASP A O 1
ATOM 1664 N N . PRO A 1 206 ? -7.565 -6.107 16.711 1.00 82.88 206 PRO A N 1
ATOM 1665 C CA . PRO A 1 206 ? -8.292 -5.140 17.526 1.00 82.88 206 PRO A CA 1
ATOM 1666 C C . PRO A 1 206 ? -8.065 -5.352 19.030 1.00 82.88 206 PRO A C 1
ATOM 1668 O O . PRO A 1 206 ? -8.068 -6.473 19.530 1.00 82.88 206 PRO A O 1
ATOM 1671 N N . VAL A 1 207 ? -7.963 -4.248 19.761 1.00 80.56 207 VAL A N 1
ATOM 1672 C CA . VAL A 1 207 ? -7.868 -4.136 21.218 1.00 80.56 207 VAL A CA 1
ATOM 1673 C C . VAL A 1 207 ? -8.977 -3.192 21.680 1.00 80.56 207 VAL A C 1
ATOM 1675 O O . VAL A 1 207 ? -9.086 -2.062 21.200 1.00 80.56 207 VAL A O 1
ATOM 1678 N N . ILE A 1 208 ? -9.826 -3.658 22.593 1.00 73.06 208 ILE A N 1
ATOM 1679 C CA . ILE A 1 208 ? -11.014 -2.935 23.058 1.00 73.06 208 ILE A CA 1
ATOM 1680 C C . ILE A 1 208 ? -10.819 -2.553 24.526 1.00 73.06 208 ILE A C 1
ATOM 1682 O O . ILE A 1 208 ? -10.668 -3.435 25.363 1.00 73.06 208 ILE A O 1
ATOM 1686 N N . GLY A 1 209 ? -10.878 -1.255 24.841 1.00 61.91 209 GLY A N 1
ATOM 1687 C CA . GLY A 1 209 ? -10.808 -0.762 26.225 1.00 61.91 209 GLY A CA 1
ATOM 1688 C C . GLY A 1 209 ? -9.505 -1.082 26.985 1.00 61.91 209 GLY A C 1
ATOM 1689 O O . GLY A 1 209 ? -8.523 -1.544 26.410 1.00 61.91 209 GLY A O 1
ATOM 1690 N N . GLN A 1 210 ? -9.486 -0.777 28.292 1.00 57.25 210 GLN A N 1
ATOM 1691 C CA . GLN A 1 210 ? -8.417 -1.178 29.230 1.00 57.25 210 GLN A CA 1
ATOM 1692 C C . GLN A 1 210 ? -8.705 -2.527 29.908 1.00 57.25 210 GLN A C 1
ATOM 1694 O O . GLN A 1 210 ? -7.789 -3.168 30.419 1.00 57.25 210 GLN A O 1
ATOM 1699 N N . GLU A 1 211 ? -9.962 -2.970 29.901 1.00 48.06 211 GLU A N 1
ATOM 1700 C CA . GLU A 1 211 ? -10.383 -4.238 30.484 1.00 48.06 211 GLU A CA 1
ATOM 1701 C C . GLU A 1 211 ? -10.809 -5.203 29.373 1.00 48.06 211 GLU A C 1
ATOM 1703 O O . GLU A 1 211 ? -11.756 -4.952 28.630 1.00 48.06 211 GLU A O 1
ATOM 1708 N N . ASN A 1 212 ? -10.109 -6.335 29.280 1.00 48.12 212 ASN A N 1
ATOM 1709 C CA . ASN A 1 212 ? -10.335 -7.435 28.331 1.00 48.12 212 ASN A CA 1
ATOM 1710 C C . ASN A 1 212 ? -11.677 -8.189 28.540 1.00 48.12 212 ASN A C 1
ATOM 1712 O O . ASN A 1 212 ? -11.785 -9.362 28.188 1.00 48.12 212 ASN A O 1
ATOM 1716 N N . THR A 1 213 ? -12.685 -7.577 29.165 1.00 45.81 213 THR A N 1
ATOM 1717 C CA . THR A 1 213 ? -13.869 -8.257 29.727 1.00 45.81 213 THR A CA 1
ATOM 1718 C C . THR A 1 213 ? -15.135 -8.159 28.877 1.00 45.81 213 THR A C 1
ATOM 1720 O O . THR A 1 213 ? -16.110 -8.848 29.173 1.00 45.81 213 THR A O 1
ATOM 1723 N N . LEU A 1 214 ? -15.149 -7.379 27.790 1.00 49.03 214 LEU A N 1
ATOM 1724 C CA . LEU A 1 214 ? -16.276 -7.394 26.852 1.00 49.03 214 LEU A CA 1
ATOM 1725 C C . LEU A 1 214 ? -16.131 -8.566 25.871 1.00 49.03 214 LEU A C 1
ATOM 1727 O O . LEU A 1 214 ? -15.326 -8.535 24.941 1.00 49.03 214 LEU A O 1
ATOM 1731 N N . GLU A 1 215 ? -16.933 -9.608 26.094 1.00 48.12 215 GLU A N 1
ATOM 1732 C CA . GLU A 1 215 ? -17.044 -10.815 25.270 1.00 48.12 215 GLU A CA 1
ATOM 1733 C C . GLU A 1 215 ? -17.197 -10.509 23.761 1.00 48.12 215 GLU A C 1
ATOM 1735 O O . GLU A 1 215 ? -18.289 -10.234 23.267 1.00 48.12 215 GLU A O 1
ATOM 1740 N N . VAL A 1 216 ? -16.073 -10.555 23.038 1.00 51.78 216 VAL A N 1
ATOM 1741 C CA . VAL A 1 216 ? -15.691 -11.246 21.776 1.00 51.78 216 VAL A CA 1
ATOM 1742 C C . VAL A 1 216 ? -16.738 -11.524 20.662 1.00 51.78 216 VAL A C 1
ATOM 1744 O O . VAL A 1 216 ? -16.349 -11.804 19.531 1.00 51.78 216 VAL A O 1
ATOM 1747 N N . LYS A 1 217 ? -18.055 -11.407 20.858 1.00 51.22 217 LYS A N 1
ATOM 1748 C CA . LYS A 1 217 ? -19.059 -11.780 19.835 1.00 51.22 217 LYS A CA 1
ATOM 1749 C C . LYS A 1 217 ? -19.177 -10.797 18.661 1.00 51.22 217 LYS A C 1
ATOM 1751 O O . LYS A 1 217 ? -19.519 -11.220 17.561 1.00 51.22 217 LYS A O 1
ATOM 1756 N N . ASN A 1 218 ? -18.840 -9.517 18.845 1.00 54.22 218 ASN A N 1
ATOM 1757 C CA . ASN A 1 218 ? -18.836 -8.511 17.764 1.00 54.22 218 ASN A CA 1
ATOM 1758 C C . ASN A 1 218 ? -17.457 -8.319 17.096 1.00 54.22 218 ASN A C 1
ATOM 1760 O O . ASN A 1 218 ? -17.332 -7.540 16.150 1.00 54.22 218 ASN A O 1
ATOM 1764 N N . PHE A 1 219 ? -16.431 -9.045 17.550 1.00 59.69 219 PHE A N 1
ATOM 1765 C CA . PHE A 1 219 ? -15.057 -8.939 17.049 1.00 59.69 219 PHE A CA 1
ATOM 1766 C C . PHE A 1 219 ? -14.897 -9.346 15.573 1.00 59.69 219 PHE A C 1
ATOM 1768 O O . PHE A 1 219 ? -14.241 -8.604 14.837 1.00 59.69 219 PHE A O 1
ATOM 1775 N N . PRO A 1 220 ? -15.535 -10.434 15.081 1.00 61.94 220 PRO A N 1
ATOM 1776 C CA . PRO A 1 220 ? -15.443 -10.792 13.667 1.00 61.94 220 PRO A CA 1
ATOM 1777 C C . PRO A 1 220 ? -15.985 -9.691 12.752 1.00 61.94 220 PRO A C 1
ATOM 1779 O O . PRO A 1 220 ? -15.420 -9.465 11.691 1.00 61.94 220 PRO A O 1
ATOM 1782 N N . ARG A 1 221 ? -17.025 -8.958 13.182 1.00 76.12 221 ARG A N 1
ATOM 1783 C CA . ARG A 1 221 ? -17.623 -7.879 12.382 1.00 76.12 221 ARG A CA 1
ATOM 1784 C C . ARG A 1 221 ? -16.720 -6.653 12.283 1.00 76.12 221 ARG A C 1
ATOM 1786 O O . ARG A 1 221 ? -16.561 -6.127 11.195 1.00 76.12 221 ARG A O 1
ATOM 1793 N N . ILE A 1 222 ? -16.103 -6.207 13.384 1.00 74.44 222 ILE A N 1
ATOM 1794 C CA . ILE A 1 222 ? -15.172 -5.057 13.349 1.00 74.44 222 ILE A CA 1
ATOM 1795 C C . ILE A 1 222 ? -13.968 -5.383 12.472 1.00 74.44 222 ILE A C 1
ATOM 1797 O O . ILE A 1 222 ? -13.580 -4.571 11.637 1.00 74.44 222 ILE A O 1
ATOM 1801 N N . ARG A 1 223 ? -13.412 -6.588 12.634 1.00 81.69 223 ARG A N 1
ATOM 1802 C CA . ARG A 1 223 ? -12.344 -7.070 11.768 1.00 81.69 223 ARG A CA 1
ATOM 1803 C C . ARG A 1 223 ? -12.788 -7.045 10.307 1.00 81.69 223 ARG A C 1
ATOM 1805 O O . ARG A 1 223 ? -12.127 -6.383 9.526 1.00 81.69 223 ARG A O 1
ATOM 1812 N N . GLN A 1 224 ? -13.920 -7.660 9.964 1.00 84.50 224 GLN A N 1
ATOM 1813 C CA . GLN A 1 224 ? -14.466 -7.647 8.599 1.00 84.50 224 GLN A CA 1
ATOM 1814 C C . GLN A 1 224 ? -14.618 -6.230 8.039 1.00 84.50 224 GLN A C 1
ATOM 1816 O O . GLN A 1 224 ? -14.156 -5.979 6.937 1.00 84.50 224 GLN A O 1
ATOM 1821 N N . PHE A 1 225 ? -15.167 -5.283 8.806 1.00 82.38 225 PHE A N 1
ATOM 1822 C CA . PHE A 1 225 ? -15.290 -3.894 8.354 1.00 82.38 225 PHE A CA 1
ATOM 1823 C C . PHE A 1 225 ? -13.936 -3.236 8.068 1.00 82.38 225 PHE A C 1
ATOM 1825 O O . PHE A 1 225 ? -13.812 -2.478 7.110 1.00 82.38 225 PHE A O 1
ATOM 1832 N N . LEU A 1 226 ? -12.915 -3.512 8.885 1.00 82.56 226 LEU A N 1
ATOM 1833 C CA . LEU A 1 226 ? -11.561 -3.007 8.648 1.00 82.56 226 LEU A CA 1
ATOM 1834 C C . LEU A 1 226 ? -10.903 -3.694 7.444 1.00 82.56 226 LEU A C 1
ATOM 1836 O O . LEU A 1 226 ? -10.244 -3.025 6.652 1.00 82.56 226 LEU A O 1
ATOM 1840 N N . GLU A 1 227 ? -11.103 -5.003 7.277 1.00 88.00 227 GLU A N 1
ATOM 1841 C CA . GLU A 1 227 ? -10.634 -5.752 6.106 1.00 88.00 227 GLU A CA 1
ATOM 1842 C C . GLU A 1 227 ? -11.274 -5.209 4.821 1.00 88.00 227 GLU A C 1
ATOM 1844 O O . GLU A 1 227 ? -10.568 -4.910 3.859 1.00 88.00 227 GLU A O 1
ATOM 1849 N N . GLU A 1 228 ? -12.592 -5.004 4.822 1.00 87.50 228 GLU A N 1
ATOM 1850 C CA . GLU A 1 228 ? -13.342 -4.406 3.715 1.00 87.50 228 GLU A CA 1
ATOM 1851 C C . GLU A 1 228 ? -12.853 -2.993 3.402 1.00 87.50 228 GLU A C 1
ATOM 1853 O O . GLU A 1 228 ? -12.674 -2.665 2.231 1.00 87.50 228 GLU A O 1
ATOM 1858 N N . LEU A 1 229 ? -12.586 -2.169 4.418 1.00 86.25 229 LEU A N 1
ATOM 1859 C CA . LEU A 1 229 ? -12.064 -0.816 4.229 1.00 86.25 229 LEU A CA 1
ATOM 1860 C C . LEU A 1 229 ? -10.695 -0.836 3.538 1.00 86.25 229 LEU A C 1
ATOM 1862 O O . LEU A 1 229 ? -10.493 -0.090 2.583 1.00 86.25 229 LEU A O 1
ATOM 1866 N N . ILE A 1 230 ? -9.784 -1.719 3.964 1.00 88.06 230 ILE A N 1
ATOM 1867 C CA . ILE A 1 230 ? -8.457 -1.871 3.346 1.00 88.06 230 ILE A CA 1
ATOM 1868 C C . ILE A 1 230 ? -8.584 -2.355 1.897 1.00 88.06 230 ILE A C 1
ATOM 1870 O O . ILE A 1 230 ? -7.956 -1.798 0.999 1.00 88.06 230 ILE A O 1
ATOM 1874 N N . LEU A 1 231 ? -9.401 -3.380 1.643 1.00 89.62 231 LEU A N 1
ATOM 1875 C CA . LEU A 1 231 ? -9.593 -3.921 0.292 1.00 89.62 231 LEU A CA 1
ATOM 1876 C C . LEU A 1 231 ? -10.255 -2.904 -0.645 1.00 89.62 231 LEU A C 1
ATOM 1878 O O . LEU A 1 231 ? -9.859 -2.779 -1.801 1.00 89.62 231 LEU A O 1
ATOM 1882 N N . THR A 1 232 ? -11.221 -2.144 -0.135 1.00 88.62 232 THR A N 1
ATOM 1883 C CA . THR A 1 232 ? -11.898 -1.074 -0.878 1.00 88.62 232 THR A CA 1
ATOM 1884 C C . THR A 1 232 ? -10.953 0.092 -1.178 1.00 88.62 232 THR A C 1
ATOM 1886 O O . THR A 1 232 ? -11.137 0.798 -2.172 1.00 88.62 232 THR A O 1
ATOM 1889 N N . ASP A 1 233 ? -9.948 0.324 -0.334 1.00 87.69 233 ASP A N 1
ATOM 1890 C CA . ASP A 1 233 ? -8.891 1.290 -0.623 1.00 87.69 233 ASP A CA 1
ATOM 1891 C C . ASP A 1 233 ? -7.974 0.777 -1.744 1.00 87.69 233 ASP A C 1
ATOM 1893 O O . ASP A 1 233 ? -7.742 1.497 -2.711 1.00 87.69 233 ASP A O 1
ATOM 1897 N N . PHE A 1 234 ? -7.556 -0.497 -1.715 1.00 89.62 234 PHE A N 1
ATOM 1898 C CA . PHE A 1 234 ? -6.779 -1.103 -2.810 1.00 89.62 234 PHE A CA 1
ATOM 1899 C C . PHE A 1 234 ? -7.513 -1.110 -4.158 1.00 89.62 234 PHE A C 1
ATOM 1901 O O . PHE A 1 234 ? -6.869 -0.947 -5.197 1.00 89.62 234 PHE A O 1
ATOM 1908 N N . ASP A 1 235 ? -8.839 -1.246 -4.160 1.00 90.94 235 ASP A N 1
ATOM 1909 C CA . ASP A 1 235 ? -9.656 -1.182 -5.378 1.00 90.94 235 ASP A CA 1
ATOM 1910 C C . ASP A 1 235 ? -9.554 0.183 -6.090 1.00 90.94 235 ASP A C 1
ATOM 1912 O O . ASP A 1 235 ? -9.497 0.256 -7.320 1.00 90.94 235 ASP A O 1
ATOM 1916 N N . ASP A 1 236 ? -9.387 1.281 -5.338 1.00 89.31 236 ASP A N 1
ATOM 1917 C CA . ASP A 1 236 ? -9.167 2.614 -5.923 1.00 89.31 236 ASP A CA 1
ATOM 1918 C C . ASP A 1 236 ? -7.829 2.722 -6.663 1.00 89.31 236 ASP A C 1
ATOM 1920 O O . ASP A 1 236 ? -7.648 3.625 -7.487 1.00 89.31 236 ASP A O 1
ATOM 1924 N N . PHE A 1 237 ? -6.876 1.841 -6.360 1.00 90.88 237 PHE A N 1
ATOM 1925 C CA . PHE A 1 237 ? -5.596 1.762 -7.055 1.00 90.88 237 PHE A CA 1
ATOM 1926 C C . PHE A 1 237 ? -5.617 0.766 -8.218 1.00 90.88 237 PHE A C 1
ATOM 1928 O O . PHE A 1 237 ? -4.621 0.688 -8.935 1.00 90.88 237 PHE A O 1
ATOM 1935 N N . CYS A 1 238 ? -6.703 0.020 -8.429 1.00 94.44 238 CYS A N 1
ATOM 1936 C CA . CYS A 1 238 ? -6.819 -0.973 -9.494 1.00 94.44 238 CYS A CA 1
ATOM 1937 C C . CYS A 1 238 ? -7.461 -0.390 -10.761 1.00 94.44 238 CYS A C 1
ATOM 1939 O O . CYS A 1 238 ? -8.337 0.472 -10.700 1.00 94.44 238 CYS A O 1
ATOM 1941 N N . LEU A 1 239 ? -7.062 -0.890 -11.935 1.00 93.25 239 LEU A N 1
ATOM 1942 C CA . LEU A 1 239 ? -7.719 -0.548 -13.199 1.00 93.25 239 LEU A CA 1
ATOM 1943 C C . LEU A 1 239 ? -9.224 -0.890 -13.137 1.00 93.25 239 LEU A C 1
ATOM 1945 O O . LEU A 1 239 ? -9.578 -1.951 -12.628 1.00 93.25 239 LEU A O 1
ATOM 1949 N N . PRO A 1 240 ? -10.115 -0.033 -13.678 1.00 91.75 240 PRO A N 1
ATOM 1950 C CA . PRO A 1 240 ? -9.855 1.097 -14.580 1.00 91.75 240 PRO A CA 1
ATOM 1951 C C . PRO A 1 240 ? -9.457 2.415 -13.895 1.00 91.75 240 PRO A C 1
ATOM 1953 O O . PRO A 1 240 ? -9.181 3.390 -14.600 1.00 91.75 240 PRO A O 1
ATOM 1956 N N . ASN A 1 241 ? -9.406 2.467 -12.561 1.00 93.31 241 ASN A N 1
ATOM 1957 C CA . ASN A 1 241 ? -8.986 3.661 -11.834 1.00 93.31 241 ASN A CA 1
ATOM 1958 C C . ASN A 1 241 ? -7.489 3.909 -12.062 1.00 93.31 241 ASN A C 1
ATOM 1960 O O . ASN A 1 241 ? -6.665 3.000 -11.981 1.00 93.31 241 ASN A O 1
ATOM 1964 N N . LYS A 1 242 ? -7.131 5.155 -12.375 1.00 91.88 242 LYS A N 1
ATOM 1965 C CA . LYS A 1 242 ? -5.750 5.574 -12.642 1.00 91.88 242 LYS A CA 1
ATOM 1966 C C . LYS A 1 242 ? -5.367 6.654 -11.649 1.00 91.88 242 LYS A C 1
ATOM 1968 O O . LYS A 1 242 ? -6.038 7.685 -11.575 1.00 91.88 242 LYS A O 1
ATOM 1973 N N . LYS A 1 243 ? -4.290 6.439 -10.896 1.00 90.38 243 LYS A N 1
ATOM 1974 C CA . LYS A 1 243 ? -3.770 7.445 -9.969 1.00 90.38 243 LYS A CA 1
ATOM 1975 C C . LYS A 1 243 ? -2.777 8.338 -10.708 1.00 90.38 243 LYS A C 1
ATOM 1977 O O . LYS A 1 243 ? -1.820 7.809 -11.277 1.00 90.38 243 LYS A O 1
ATOM 1982 N N . PRO A 1 244 ? -2.987 9.664 -10.734 1.00 90.38 244 PRO A N 1
ATOM 1983 C CA . PRO A 1 244 ? -2.090 10.567 -11.436 1.00 90.38 244 PRO A CA 1
ATOM 1984 C C . PRO A 1 244 ? -0.709 10.576 -10.773 1.00 90.38 244 PRO A C 1
ATOM 1986 O O . PRO A 1 244 ? -0.593 10.609 -9.549 1.00 90.38 244 PRO A O 1
ATOM 1989 N N . LEU A 1 245 ? 0.339 10.578 -11.592 1.00 86.75 245 LEU A N 1
ATOM 1990 C CA . LEU A 1 245 ? 1.717 10.789 -11.165 1.00 86.75 245 LEU A CA 1
ATOM 1991 C C . LEU A 1 245 ? 2.150 12.186 -11.574 1.00 86.75 245 LEU A C 1
ATOM 1993 O O . LEU A 1 245 ? 2.432 12.457 -12.740 1.00 86.75 245 LEU A O 1
ATOM 1997 N N . ASN A 1 246 ? 2.246 13.080 -10.600 1.00 81.56 246 ASN A N 1
ATOM 1998 C CA . ASN A 1 246 ? 2.800 14.402 -10.842 1.00 81.56 246 ASN A CA 1
ATOM 1999 C C . ASN A 1 246 ? 4.320 14.291 -10.884 1.00 81.56 246 ASN A C 1
ATOM 2001 O O . ASN A 1 246 ? 4.991 14.367 -9.857 1.00 81.56 246 ASN A O 1
ATOM 2005 N N . ILE A 1 247 ? 4.866 14.094 -12.081 1.00 74.94 247 ILE A N 1
ATOM 2006 C CA . ILE A 1 247 ? 6.299 14.254 -12.289 1.00 74.94 247 ILE A CA 1
ATOM 2007 C C . ILE A 1 247 ? 6.559 15.757 -12.372 1.00 74.94 247 ILE A C 1
ATOM 2009 O O . ILE A 1 247 ? 6.022 16.402 -13.280 1.00 74.94 247 ILE A O 1
ATOM 2013 N N . PRO A 1 248 ? 7.357 16.339 -11.459 1.00 70.50 248 PRO A N 1
ATOM 2014 C CA . PRO A 1 248 ? 7.802 17.708 -11.633 1.00 70.50 248 PRO A CA 1
ATOM 2015 C C . PRO A 1 248 ? 8.541 17.771 -12.966 1.00 70.50 248 PRO A C 1
ATOM 2017 O O . PRO A 1 248 ? 9.535 17.070 -13.167 1.00 70.50 248 PRO A O 1
ATOM 2020 N N . ALA A 1 249 ? 8.021 18.566 -13.903 1.00 62.16 249 ALA A N 1
ATOM 2021 C CA . ALA A 1 249 ? 8.710 18.796 -15.158 1.00 62.16 249 ALA A CA 1
ATOM 2022 C C . ALA A 1 249 ? 10.119 19.276 -14.808 1.00 62.16 249 ALA A C 1
ATOM 2024 O O . ALA A 1 249 ? 10.275 20.250 -14.071 1.00 62.16 249 ALA A O 1
ATOM 2025 N N . THR A 1 250 ? 11.144 18.576 -15.292 1.00 55.56 250 THR A N 1
ATOM 2026 C CA . THR A 1 250 ? 12.509 19.087 -15.227 1.00 55.56 250 THR A CA 1
ATOM 2027 C C . THR A 1 250 ? 12.478 20.366 -16.049 1.00 55.56 250 THR A C 1
ATOM 2029 O O . THR A 1 250 ? 12.351 20.319 -17.273 1.00 55.56 250 THR A O 1
ATOM 2032 N N . ILE A 1 251 ? 12.422 21.507 -15.363 1.00 45.44 251 ILE A N 1
ATOM 2033 C CA . ILE A 1 251 ? 12.271 22.819 -15.980 1.00 45.44 251 ILE A CA 1
ATOM 2034 C C . ILE A 1 251 ? 13.374 22.943 -17.035 1.00 45.44 251 ILE A C 1
ATOM 2036 O O . ILE A 1 251 ? 14.562 22.879 -16.726 1.00 45.44 251 ILE A O 1
ATOM 2040 N N . LYS A 1 252 ? 12.965 23.074 -18.300 1.00 45.97 252 LYS A N 1
ATOM 2041 C CA . LYS A 1 252 ? 13.840 23.268 -19.465 1.00 45.97 252 LYS A CA 1
ATOM 2042 C C . LYS A 1 252 ? 14.385 24.699 -19.552 1.00 45.97 252 LYS A C 1
ATOM 2044 O O . LYS A 1 252 ? 14.861 25.100 -20.608 1.00 45.97 252 LYS A O 1
ATOM 2049 N N . ASP A 1 253 ? 14.349 25.467 -18.470 1.00 45.25 253 ASP A N 1
ATOM 2050 C CA . ASP A 1 253 ? 14.921 26.807 -18.458 1.00 45.25 253 ASP A CA 1
ATOM 2051 C C . ASP A 1 253 ? 16.433 26.686 -18.224 1.00 45.25 253 ASP A C 1
ATOM 2053 O O . ASP A 1 253 ? 16.931 26.727 -17.106 1.00 45.25 253 ASP A O 1
ATOM 2057 N N . ASN A 1 254 ? 17.170 26.483 -19.320 1.00 43.59 254 ASN A N 1
ATOM 2058 C CA . ASN A 1 254 ? 18.597 26.799 -19.463 1.00 43.59 254 ASN A CA 1
ATOM 2059 C C . ASN A 1 254 ? 19.597 26.212 -18.447 1.00 43.59 254 ASN A C 1
ATOM 2061 O O . ASN A 1 254 ? 20.697 26.749 -18.298 1.00 43.59 254 ASN A O 1
ATOM 2065 N N . ILE A 1 255 ? 19.321 25.073 -17.815 1.00 47.69 255 ILE A N 1
ATOM 2066 C CA . ILE A 1 255 ? 20.375 24.349 -17.092 1.00 47.69 255 ILE A CA 1
ATOM 2067 C C . ILE A 1 255 ? 21.208 23.572 -18.120 1.00 47.69 255 ILE A C 1
ATOM 2069 O O . ILE A 1 255 ? 20.911 22.428 -18.469 1.00 47.69 255 ILE A O 1
ATOM 2073 N N . LYS A 1 256 ? 22.272 24.209 -18.629 1.00 42.59 256 LYS A N 1
ATOM 2074 C CA . LYS A 1 256 ? 23.411 23.479 -19.198 1.00 42.59 256 LYS A CA 1
ATOM 2075 C C . LYS A 1 256 ? 23.996 22.647 -18.062 1.00 42.59 256 LYS A C 1
ATOM 2077 O O . LYS A 1 256 ? 24.696 23.178 -17.204 1.00 42.59 256 LYS A O 1
ATOM 2082 N N . TRP A 1 257 ? 23.687 21.353 -18.043 1.00 41.09 257 TRP A N 1
ATOM 2083 C CA . TRP A 1 257 ? 24.446 20.392 -17.249 1.00 41.09 257 TRP A CA 1
ATOM 2084 C C . TRP A 1 257 ? 25.937 20.631 -17.513 1.00 41.09 257 TRP A C 1
ATOM 2086 O O . TRP A 1 257 ? 26.297 20.806 -18.682 1.00 41.09 257 TRP A O 1
ATOM 2096 N N . PRO A 1 258 ? 26.803 20.688 -16.486 1.00 41.75 258 PRO A N 1
ATOM 2097 C CA . PRO A 1 258 ? 28.229 20.803 -16.720 1.00 41.75 258 PRO A CA 1
ATOM 2098 C C . PRO A 1 258 ? 28.657 19.555 -17.486 1.00 41.75 258 PRO A C 1
ATOM 2100 O O . PRO A 1 258 ? 28.768 18.461 -16.935 1.00 41.75 258 PRO A O 1
ATOM 2103 N N . ILE A 1 259 ? 28.860 19.718 -18.791 1.00 47.09 259 ILE A N 1
ATOM 2104 C CA . ILE A 1 259 ? 29.615 18.762 -19.579 1.00 47.09 259 ILE A CA 1
ATOM 2105 C C . ILE A 1 259 ? 30.984 18.766 -18.909 1.00 47.09 259 ILE A C 1
ATOM 2107 O O . ILE A 1 259 ? 31.652 19.799 -18.888 1.00 47.09 259 ILE A O 1
ATOM 2111 N N . ARG A 1 260 ? 31.380 17.640 -18.307 1.00 42.56 260 ARG A N 1
ATOM 2112 C CA . ARG A 1 260 ? 32.786 17.398 -17.987 1.00 42.56 260 ARG A CA 1
ATOM 2113 C C . ARG A 1 260 ? 33.518 17.414 -19.327 1.00 42.56 260 ARG A C 1
ATOM 2115 O O . ARG A 1 260 ? 33.600 16.393 -20.001 1.00 42.56 260 ARG A O 1
ATOM 2122 N N . THR A 1 261 ? 33.975 18.585 -19.755 1.00 43.78 261 THR A N 1
ATOM 2123 C CA . THR A 1 261 ? 34.986 18.675 -20.796 1.00 43.78 261 THR A CA 1
ATOM 2124 C C . THR A 1 261 ? 36.214 17.997 -20.219 1.00 43.78 261 THR A C 1
ATOM 2126 O O . THR A 1 261 ? 36.650 18.310 -19.109 1.00 43.78 261 THR A O 1
ATOM 2129 N N . ALA A 1 262 ? 36.683 16.976 -20.922 1.00 46.91 262 ALA A N 1
ATOM 2130 C CA . ALA A 1 262 ? 37.799 16.142 -20.524 1.00 46.91 262 ALA A CA 1
ATOM 2131 C C . ALA A 1 262 ? 39.129 16.890 -20.687 1.00 46.91 262 ALA A C 1
ATOM 2133 O O . ALA A 1 262 ? 40.025 16.384 -21.334 1.00 46.91 262 ALA A O 1
ATOM 2134 N N . ASP A 1 263 ? 39.263 18.063 -20.073 1.00 46.97 263 ASP A N 1
ATOM 2135 C CA . ASP A 1 263 ? 40.502 18.838 -20.061 1.00 46.97 263 ASP A CA 1
ATOM 2136 C C . ASP A 1 263 ? 40.905 19.090 -18.607 1.00 46.97 263 ASP A C 1
ATOM 2138 O O . ASP A 1 263 ? 41.011 20.215 -18.126 1.00 46.97 263 ASP A O 1
ATOM 2142 N N . ALA A 1 264 ? 41.118 17.997 -17.873 1.00 49.34 264 ALA A N 1
ATOM 2143 C CA . ALA A 1 264 ? 41.969 18.019 -16.693 1.00 49.34 264 ALA A CA 1
ATOM 2144 C C . ALA A 1 264 ? 43.415 17.822 -17.155 1.00 49.34 264 ALA A C 1
ATOM 2146 O O . ALA A 1 264 ? 44.015 16.765 -16.974 1.00 49.34 264 ALA A O 1
ATOM 2147 N N . SER A 1 265 ? 43.969 18.861 -17.769 1.00 46.09 265 SER A N 1
ATOM 2148 C CA . SER A 1 265 ? 45.411 19.022 -17.846 1.00 46.09 265 SER A CA 1
ATOM 2149 C C . SER A 1 265 ? 45.765 20.478 -17.595 1.00 46.09 265 SER A C 1
ATOM 2151 O O . SER A 1 265 ? 45.473 21.336 -18.427 1.00 46.09 265 SER A O 1
ATOM 2153 N N . THR A 1 266 ? 46.523 20.673 -16.513 1.00 39.88 266 THR A N 1
ATOM 2154 C CA . THR A 1 266 ? 47.554 21.709 -16.322 1.00 39.88 266 THR A CA 1
ATOM 2155 C C . THR A 1 266 ? 47.201 22.850 -15.350 1.00 39.88 266 THR A C 1
ATOM 2157 O O . THR A 1 266 ? 46.321 23.655 -15.629 1.00 39.88 266 THR A O 1
ATOM 2160 N N . GLN A 1 267 ? 48.023 22.928 -14.282 1.00 37.56 267 GLN A N 1
ATOM 2161 C CA . GLN A 1 267 ? 48.281 24.037 -13.330 1.00 37.56 267 GLN A CA 1
ATOM 2162 C C . GLN A 1 267 ? 47.210 24.256 -12.237 1.00 37.56 267 GLN A C 1
ATOM 2164 O O . GLN A 1 267 ? 46.074 24.578 -12.551 1.00 37.56 267 GLN A O 1
ATOM 2169 N N . PHE A 1 268 ? 47.464 24.112 -10.929 1.00 35.62 268 PHE A N 1
ATOM 2170 C CA . PHE A 1 268 ? 48.679 24.088 -10.095 1.00 35.62 268 PHE A CA 1
ATOM 2171 C C . PHE A 1 268 ? 48.574 23.015 -9.003 1.00 35.62 268 PHE A C 1
ATOM 2173 O O . PHE A 1 268 ? 47.431 22.722 -8.585 1.00 35.62 268 PHE A O 1
#

Foldseek 3Di:
DPPVVVVVVVVVVVVVVVVVVVVVVVVVVVVVVPPPVVVVVVVVVVVVVVVVVVVPPPPPQNVVQVVQQVVVVVLQPDPVNFVVVQVVCQCLCVVPDDPQKARKHWDGKHWDDTGKGKDDWAADDDDPQKRKIKIKIKDQTKIKIKIKIWGWDPPDPPDIDIWIKIKIKIWRMKIFMKIWIDHPDPVVATWMATQDQIDIDMDIGMDIDPDPPPDDPCVVVVVVSVVCSVSVSNVCRYPPRIGGDDDPPPPPPDPPDPPPPVPPDDDD

Organism: Halteria grandinella (NCBI:txid5974)

Radius of gyration: 36.34 Å; chains: 1; bounding box: 98×50×117 Å

Sequence (268 aa):
MPHQENCKQMINNEQKQTQEKNDAQIMIIDEQISSPNLIQTINIFNNYQTNIIQQQSSDPLEFINKLVGIYYQEWKSSKVFEELILKEIYAGANKKRPTVLSEIEVHKFQLHGSAPTVSNLGKIPGDEHDFHYEVDVSVRSPIEILIKTVVTLKLTESNTYQIPVSCNIIVRKLNGRIRLFFSTDKNKGNWFAFVGMPAVQFNIDPVIGQENTLEVKNFPRIRQFLEELILTDFDDFCLPNKKPLNIPATIKDNIKWPIRTADASTQF

pLDDT: mean 77.0, std 18.57, range [35.62, 96.88]

Secondary structure (DSSP, 8-state):
--HHHHHHHHHHHHHHHHHHHHHHHHHHHHHHHT-HHHHHHHHHHHHHHHHHHHHH---HHHHHHHHHHHHHHHHHH-HHHHHHHHHHHHHHHHHT--TTB---EEEEEEE-SSPPEEEEEEEPP--TTSEEEEEEEEE-S-EEEEEEEEEEEESSSS-EEEEEEEEEEEEEEEEEEEEEEE-S-TTT--EEEESS--EEEEEEEEEESSSTTS-STTHHHHHHHHHHHHHHHHHHTBTT--EE--PPP---SS-------S------

InterPro domains:
  IPR031468 Synaptotagmin-like mitochondrial-lipid-binding domain [PS51847] (57-248)